Protein AF-A0A835D2U9-F1 (afdb_monomer)

pLDDT: mean 79.23, std 24.64, range [23.45, 98.81]

Nearest PDB structures (foldseek):
  5znq-assembly1_B  TM=9.709E-01  e=3.951E-23  Yersinia pseudotuberculosis IP 32953
  8izj-assembly1_B  TM=8.841E-01  e=4.475E-23  Escherichia coli
  5vjn-assembly1_A  TM=9.098E-01  e=1.780E-20  Saccharomyces cerevisiae
  4lza-assembly1_B  TM=9.325E-01  e=1.578E-19  Thermoanaerobacter pseudethanolicus ATCC 33223
  4m0k-assembly2_D  TM=8.992E-01  e=1.788E-19  Rhodothermus marinus DSM 4252

Radius of gyration: 16.84 Å; Cα contacts (8 Å, |Δi|>4): 360; chains: 1; bounding box: 48×40×45 Å

Secondary structure (DSSP, 8-state):
--------HHHHHHHTTSEEEET-SSTT-EEEETHHHHTSHHHHHHHHHHHHHHHTTS---EEEEETTTHHHHHHHHHHHHTPEEEEEBSTTSS-S-EEEEEEEETTEEEEEEEETTSS-TT-EEEEEEEEESSSHHHHHHHHHHHTTT-EEEEEEEEEE-TTS-----S------EEETTTTT-SSS-----------

Sequence (199 aa):
MSVCKVVDPRINGIKTRIRVVPNFPQPGIMFQDITTLLLDPKAFKNTVDLFVERYKGKNISVVAGIEARGFIFGPPIALAIGAKFVPLRKPRKLPGEVISEEYILEYGRDCLEMHIGAVESGERALVIDDLIATGGTLCAAIKLLERVGAEVVECACVIELPDLKLYSGESASQTHLHALHSLQSKGAAVNVFCNATSE

Foldseek 3Di:
DDDPQDDDPLLVVLVVQFDFDAQPPHHPDGDTHCVSLVVPVVNLVSLLVVLLVVCAPVQAQEEEAEPDQSVSRRVSSCVSNVHDYWYKYWPPPDPDDWDKFWFDDPPGITMIITHPPPAAAAHEYEYGDAEDAQCRSVVRVVVRQVVRRYHDAEYEYQYYDPPHHHDPDDDDDFHHYDYPVRVSDPDDDDDDDPDDDDD

Organism: Tetracentron sinense (NCBI:txid13715)

Structure (mmCIF, N/CA/C/O backbone):
data_AF-A0A835D2U9-F1
#
_entry.id   AF-A0A835D2U9-F1
#
loop_
_atom_site.group_PDB
_atom_site.id
_atom_site.type_symbol
_atom_site.label_atom_id
_atom_site.label_alt_id
_atom_site.label_comp_id
_atom_site.label_asym_id
_atom_site.label_entity_id
_atom_site.label_seq_id
_atom_site.pdbx_PDB_ins_code
_atom_site.Cartn_x
_atom_site.Cartn_y
_atom_site.Cartn_z
_atom_site.occupancy
_atom_site.B_iso_or_equiv
_atom_site.auth_seq_id
_atom_site.auth_comp_id
_atom_site.auth_asym_id
_atom_site.auth_atom_id
_atom_site.pdbx_PDB_model_num
ATOM 1 N N . MET A 1 1 ? 30.499 -11.762 16.665 1.00 31.31 1 MET A N 1
ATOM 2 C CA . MET A 1 1 ? 30.119 -12.907 15.809 1.00 31.31 1 MET A CA 1
ATOM 3 C C . MET A 1 1 ? 28.948 -12.462 14.953 1.00 31.31 1 MET A C 1
ATOM 5 O O . MET A 1 1 ? 27.903 -12.141 15.500 1.00 31.31 1 MET A O 1
ATOM 9 N N . SER A 1 2 ? 29.172 -12.302 13.648 1.00 33.12 2 SER A N 1
ATOM 10 C CA . SER A 1 2 ? 28.160 -11.807 12.710 1.00 33.12 2 SER A CA 1
ATOM 11 C C . SER A 1 2 ? 27.075 -12.868 12.543 1.00 33.12 2 SER A C 1
ATOM 13 O O . SER A 1 2 ? 27.372 -13.984 12.117 1.00 33.12 2 SER A O 1
ATOM 15 N N . VAL A 1 3 ? 25.839 -12.554 12.932 1.00 35.56 3 VAL A N 1
ATOM 16 C CA . VAL A 1 3 ? 24.684 -13.417 12.666 1.00 35.56 3 VAL A CA 1
ATOM 17 C C . VAL A 1 3 ? 24.526 -13.472 11.150 1.00 35.56 3 VAL A C 1
ATOM 19 O O . VAL A 1 3 ? 24.160 -12.478 10.526 1.00 35.56 3 VAL A O 1
ATOM 22 N N . CYS A 1 4 ? 24.852 -14.615 10.548 1.00 33.56 4 CYS A N 1
ATOM 23 C CA . CYS A 1 4 ? 24.618 -14.856 9.131 1.00 33.56 4 CYS A CA 1
ATOM 24 C C . CYS A 1 4 ? 23.099 -14.795 8.902 1.00 33.56 4 CYS A C 1
ATOM 26 O O . CYS A 1 4 ? 22.361 -15.688 9.321 1.00 33.56 4 CYS A O 1
ATOM 28 N N . LYS A 1 5 ? 22.618 -13.680 8.343 1.00 48.16 5 LYS A N 1
ATOM 29 C CA . LYS A 1 5 ? 21.194 -13.418 8.120 1.00 48.16 5 LYS A CA 1
ATOM 30 C C . LYS A 1 5 ? 20.666 -14.422 7.095 1.00 48.16 5 LYS A C 1
ATOM 32 O O . LYS A 1 5 ? 21.062 -14.381 5.934 1.00 48.16 5 LYS A O 1
ATOM 37 N N . VAL A 1 6 ? 19.776 -15.319 7.516 1.00 47.94 6 VAL A N 1
ATOM 38 C CA . VAL A 1 6 ? 19.068 -16.218 6.596 1.00 47.94 6 VAL A CA 1
ATOM 39 C C . VAL A 1 6 ? 18.102 -15.365 5.775 1.00 47.94 6 VAL A C 1
ATOM 41 O O . VAL A 1 6 ? 17.094 -14.885 6.290 1.00 47.94 6 VAL A O 1
ATOM 44 N N . VAL A 1 7 ? 18.448 -15.116 4.513 1.00 64.88 7 VAL A N 1
ATOM 45 C CA . VAL A 1 7 ? 17.577 -14.415 3.564 1.00 64.88 7 VAL A CA 1
ATOM 46 C C . VAL A 1 7 ? 16.451 -15.368 3.176 1.00 64.88 7 VAL A C 1
ATOM 48 O O . VAL A 1 7 ? 16.724 -16.489 2.746 1.00 64.88 7 VAL A O 1
ATOM 51 N N . ASP A 1 8 ? 15.195 -14.938 3.324 1.00 74.81 8 ASP A N 1
ATOM 52 C CA . ASP A 1 8 ? 14.052 -15.734 2.874 1.00 74.81 8 ASP A CA 1
ATOM 53 C C . ASP A 1 8 ? 14.212 -16.052 1.372 1.00 74.81 8 ASP A C 1
ATOM 55 O O . ASP A 1 8 ? 14.374 -15.131 0.559 1.00 74.81 8 ASP A O 1
ATOM 59 N N . PRO A 1 9 ? 14.189 -17.336 0.973 1.00 78.00 9 PRO A N 1
ATOM 60 C CA . PRO A 1 9 ? 14.491 -17.742 -0.397 1.00 78.00 9 PRO A CA 1
ATOM 61 C C . PRO A 1 9 ? 13.500 -17.173 -1.426 1.00 78.00 9 PRO A C 1
ATOM 63 O O . PRO A 1 9 ? 13.836 -17.067 -2.609 1.00 78.00 9 PRO A O 1
ATOM 66 N N . ARG A 1 10 ? 12.296 -16.759 -1.002 1.00 82.25 10 ARG A N 1
ATOM 67 C CA . ARG A 1 10 ? 11.293 -16.125 -1.871 1.00 82.25 10 ARG A CA 1
ATOM 68 C C . ARG A 1 10 ? 11.733 -14.747 -2.353 1.00 82.25 10 ARG A C 1
ATOM 70 O O . ARG A 1 10 ? 11.359 -14.362 -3.458 1.00 82.25 10 ARG A O 1
ATOM 77 N N . ILE A 1 11 ? 12.556 -14.029 -1.585 1.00 79.06 11 ILE A N 1
ATOM 78 C CA . ILE A 1 11 ? 12.973 -12.650 -1.895 1.00 79.06 11 ILE A CA 1
ATOM 79 C C . ILE A 1 11 ? 13.711 -12.578 -3.229 1.00 79.06 11 ILE A C 1
ATOM 81 O O . ILE A 1 11 ? 13.422 -11.709 -4.048 1.00 79.06 11 ILE A O 1
ATOM 85 N N . ASN A 1 12 ? 14.617 -13.521 -3.496 1.00 78.00 12 ASN A N 1
ATOM 86 C CA . ASN A 1 12 ? 15.306 -13.573 -4.785 1.00 78.00 12 ASN A CA 1
ATOM 87 C C . ASN A 1 12 ? 14.329 -13.873 -5.939 1.00 78.00 12 ASN A C 1
ATOM 89 O O . ASN A 1 12 ? 14.424 -13.289 -7.021 1.00 78.00 12 ASN A O 1
ATOM 93 N N . GLY A 1 13 ? 13.349 -14.746 -5.691 1.00 77.88 13 GLY A N 1
ATOM 94 C CA . GLY A 1 13 ? 12.271 -15.038 -6.635 1.00 77.88 13 GLY A CA 1
ATOM 95 C C . GLY A 1 13 ? 11.410 -13.816 -6.961 1.00 77.88 13 GLY A C 1
ATOM 96 O O . GLY A 1 13 ? 11.043 -13.635 -8.110 1.00 77.88 13 GLY A O 1
ATOM 97 N N . ILE A 1 14 ? 11.143 -12.943 -5.991 1.00 85.12 14 ILE A N 1
ATOM 98 C CA . ILE A 1 14 ? 10.403 -11.690 -6.206 1.00 85.12 14 ILE A CA 1
ATOM 99 C C . ILE A 1 14 ? 11.277 -10.676 -6.953 1.00 85.12 14 ILE A C 1
ATOM 101 O O . ILE A 1 14 ? 10.868 -10.133 -7.976 1.00 85.12 14 ILE A O 1
ATOM 105 N N . LYS A 1 15 ? 12.513 -10.462 -6.485 1.00 82.81 15 LYS A N 1
ATOM 106 C CA . LYS A 1 15 ? 13.438 -9.461 -7.039 1.00 82.81 15 LYS A CA 1
ATOM 107 C C . LYS A 1 15 ? 13.714 -9.684 -8.523 1.00 82.81 15 LYS A C 1
ATOM 109 O O . LYS A 1 15 ? 13.671 -8.746 -9.306 1.00 82.81 15 LYS A O 1
ATOM 114 N N . THR A 1 16 ? 13.951 -10.932 -8.923 1.00 86.06 16 THR A N 1
ATOM 115 C CA . THR A 1 16 ? 14.242 -11.287 -10.324 1.00 86.06 16 THR A CA 1
ATOM 116 C C . THR A 1 16 ? 13.038 -11.170 -11.263 1.00 86.06 16 THR A C 1
ATOM 118 O O . THR A 1 16 ? 13.203 -11.304 -12.472 1.00 86.06 16 THR A O 1
ATOM 121 N N . ARG A 1 17 ? 11.831 -10.954 -10.727 1.00 90.56 17 ARG A N 1
ATOM 122 C CA . ARG A 1 17 ? 10.586 -10.792 -11.493 1.00 90.56 17 ARG A CA 1
ATOM 123 C C . ARG A 1 17 ? 10.187 -9.333 -11.662 1.00 90.56 17 ARG A C 1
ATOM 125 O O . ARG A 1 17 ? 9.248 -9.061 -12.398 1.00 90.56 17 ARG A O 1
ATOM 132 N N . ILE A 1 18 ? 10.891 -8.400 -11.029 1.00 87.56 18 ILE A N 1
ATOM 133 C CA . ILE A 1 18 ? 10.715 -6.968 -11.266 1.00 87.56 18 ILE A CA 1
ATOM 134 C C . ILE A 1 18 ? 11.609 -6.581 -12.442 1.00 87.56 18 ILE A C 1
ATOM 136 O O . ILE A 1 18 ? 12.826 -6.773 -12.405 1.00 87.56 18 ILE A O 1
ATOM 140 N N . ARG A 1 19 ? 11.002 -6.053 -13.504 1.00 91.38 19 ARG A N 1
ATOM 141 C CA . ARG A 1 19 ? 11.735 -5.579 -14.676 1.00 91.38 19 ARG A CA 1
ATOM 142 C C . ARG A 1 19 ? 12.258 -4.174 -14.412 1.00 91.38 19 ARG A C 1
ATOM 144 O O . ARG A 1 19 ? 11.531 -3.320 -13.921 1.00 91.38 19 ARG A O 1
ATOM 151 N N . VAL A 1 20 ? 13.496 -3.912 -14.814 1.00 92.25 20 VAL A N 1
ATOM 152 C CA . VAL A 1 20 ? 14.043 -2.553 -14.822 1.00 92.25 20 VAL A CA 1
ATOM 153 C C . VAL A 1 20 ? 13.933 -1.983 -16.231 1.00 92.25 20 VAL A C 1
ATOM 155 O O . VAL A 1 20 ? 14.450 -2.575 -17.178 1.00 92.25 20 VAL A O 1
ATOM 158 N N . VAL A 1 21 ? 13.245 -0.851 -16.375 1.00 92.50 21 VAL A N 1
ATOM 159 C CA . VAL A 1 21 ? 13.077 -0.137 -17.646 1.00 92.50 21 VAL A CA 1
ATOM 160 C C . VAL A 1 21 ? 13.917 1.146 -17.598 1.00 92.50 21 VAL A C 1
ATOM 162 O O . VAL A 1 21 ? 13.593 2.051 -16.826 1.00 92.50 21 VAL A O 1
ATOM 165 N N . PRO A 1 22 ? 15.012 1.242 -18.373 1.00 93.31 22 PRO A N 1
ATOM 166 C CA . PRO A 1 22 ? 15.858 2.429 -18.371 1.00 93.31 22 PRO A CA 1
ATOM 167 C C . PRO A 1 22 ? 15.180 3.604 -19.085 1.00 93.31 22 PRO A C 1
ATOM 169 O O . PRO A 1 22 ? 14.455 3.413 -20.061 1.00 93.31 22 PRO A O 1
ATOM 172 N N . ASN A 1 23 ? 15.494 4.823 -18.646 1.00 90.25 23 ASN A N 1
ATOM 173 C CA . ASN A 1 23 ? 15.067 6.090 -19.249 1.00 90.25 23 ASN A CA 1
ATOM 174 C C . ASN A 1 23 ? 13.543 6.293 -19.295 1.00 90.25 23 ASN A C 1
ATOM 176 O O . ASN A 1 23 ? 13.023 6.905 -20.228 1.00 90.25 23 ASN A O 1
ATOM 180 N N . PHE A 1 24 ? 12.830 5.797 -18.281 1.00 88.19 24 PHE A N 1
ATOM 181 C CA . PHE A 1 24 ? 11.389 5.991 -18.129 1.00 88.19 24 PHE A CA 1
ATOM 182 C C . PHE A 1 24 ? 11.057 6.552 -16.733 1.00 88.19 24 PHE A C 1
ATOM 184 O O . PHE A 1 24 ? 11.639 6.096 -15.753 1.00 88.19 24 PHE A O 1
ATOM 191 N N . PRO A 1 25 ? 10.123 7.513 -16.597 1.00 86.44 25 PRO A N 1
ATOM 192 C CA . PRO A 1 25 ? 9.403 8.213 -17.669 1.00 86.44 25 PRO A CA 1
ATOM 193 C C . PRO A 1 25 ? 10.264 9.238 -18.426 1.00 86.44 25 PRO A C 1
ATOM 195 O O . PRO A 1 25 ? 9.816 9.782 -19.430 1.00 86.44 25 PRO A O 1
ATOM 198 N N . GLN A 1 26 ? 11.488 9.494 -17.960 1.00 86.31 26 GLN A N 1
ATOM 199 C CA . GLN A 1 26 ? 12.431 10.435 -18.561 1.00 86.31 26 GLN A CA 1
ATOM 200 C C . GLN A 1 26 ? 13.868 9.883 -18.522 1.00 86.31 26 GLN A C 1
ATOM 202 O O . GLN A 1 26 ? 14.148 8.967 -17.737 1.00 86.31 26 GLN A O 1
ATOM 207 N N . PRO A 1 27 ? 14.789 10.417 -19.349 1.00 91.75 27 PRO A N 1
ATOM 208 C CA . PRO A 1 27 ? 16.187 9.994 -19.366 1.00 91.75 27 PRO A CA 1
ATOM 209 C C . PRO A 1 27 ? 16.846 10.037 -17.982 1.00 91.75 27 PRO A C 1
ATOM 211 O O . PRO A 1 27 ? 16.617 10.962 -17.207 1.00 91.75 27 PRO A O 1
ATOM 214 N N . GLY A 1 28 ? 17.672 9.033 -17.679 1.00 87.19 28 GLY A N 1
ATOM 215 C CA . GLY A 1 28 ? 18.401 8.922 -16.409 1.00 87.19 28 GLY A CA 1
ATOM 216 C C . GLY A 1 28 ? 17.667 8.182 -15.284 1.00 87.19 28 GLY A C 1
ATOM 217 O O . GLY A 1 28 ? 18.287 7.886 -14.267 1.00 87.19 28 GLY A O 1
ATOM 218 N N . ILE A 1 29 ? 16.387 7.827 -15.453 1.00 83.12 29 ILE A N 1
ATOM 219 C CA . ILE A 1 29 ? 15.622 7.072 -14.445 1.00 83.12 29 ILE A CA 1
ATOM 220 C C . ILE A 1 29 ? 15.616 5.570 -14.759 1.00 83.12 29 ILE A C 1
ATOM 222 O O . ILE A 1 29 ? 15.331 5.158 -15.884 1.00 83.12 29 ILE A O 1
ATOM 226 N N . MET A 1 30 ? 15.882 4.745 -13.740 1.00 85.56 30 MET A N 1
ATOM 227 C CA . MET A 1 30 ? 15.768 3.281 -13.794 1.00 85.56 30 MET A CA 1
ATOM 228 C C . MET A 1 30 ? 14.432 2.835 -13.198 1.00 85.56 30 MET A C 1
ATOM 230 O O . MET A 1 30 ? 14.327 2.553 -12.001 1.00 85.56 30 MET A O 1
ATOM 234 N N . PHE A 1 31 ? 13.395 2.792 -14.031 1.00 88.88 31 PHE A N 1
ATOM 235 C CA . PHE A 1 31 ? 12.040 2.506 -13.579 1.00 88.88 31 PHE A CA 1
ATOM 236 C C . PHE A 1 31 ? 11.880 1.046 -13.154 1.00 88.88 31 PHE A C 1
ATOM 238 O O . PHE A 1 31 ? 12.206 0.130 -13.909 1.00 88.88 31 PHE A O 1
ATOM 245 N N . GLN A 1 32 ? 11.337 0.837 -11.956 1.00 88.25 32 GLN A N 1
ATOM 246 C CA . GLN A 1 32 ? 11.046 -0.487 -11.419 1.00 88.25 32 GLN A CA 1
ATOM 247 C C . GLN A 1 32 ? 9.623 -0.887 -11.803 1.00 88.25 32 GLN A C 1
ATOM 249 O O . GLN A 1 32 ? 8.638 -0.450 -11.205 1.00 88.25 32 GLN A O 1
ATOM 254 N N . ASP A 1 33 ? 9.516 -1.698 -12.845 1.00 92.25 33 ASP A N 1
ATOM 255 C CA . ASP A 1 33 ? 8.251 -2.170 -13.372 1.00 92.25 33 ASP A CA 1
ATOM 256 C C . ASP A 1 33 ? 7.819 -3.461 -12.666 1.00 92.25 33 ASP A C 1
ATOM 258 O O . ASP A 1 33 ? 8.294 -4.562 -12.961 1.00 92.25 33 ASP A O 1
ATOM 262 N N . ILE A 1 34 ? 6.884 -3.312 -11.724 1.00 91.69 34 ILE A N 1
ATOM 263 C CA . ILE A 1 34 ? 6.285 -4.428 -10.989 1.00 91.69 34 ILE A CA 1
ATOM 264 C C . ILE A 1 34 ? 5.338 -5.276 -11.845 1.00 91.69 34 ILE A C 1
ATOM 266 O O . ILE A 1 34 ? 4.948 -6.349 -11.405 1.00 91.69 34 ILE A O 1
ATOM 270 N N . THR A 1 35 ? 4.927 -4.848 -13.043 1.00 95.25 35 THR A N 1
ATOM 271 C CA . THR A 1 35 ? 3.888 -5.581 -13.792 1.00 95.25 35 THR A CA 1
ATOM 272 C C . THR A 1 35 ? 4.329 -6.997 -14.159 1.00 95.25 35 THR A C 1
ATOM 274 O O . THR A 1 35 ? 3.522 -7.921 -14.111 1.00 95.25 35 THR A O 1
ATOM 277 N N . THR A 1 36 ? 5.622 -7.215 -14.407 1.00 93.81 36 THR A N 1
ATOM 278 C CA . THR A 1 36 ? 6.186 -8.553 -14.635 1.00 93.81 36 THR A CA 1
ATOM 279 C C . THR A 1 36 ? 6.154 -9.438 -13.385 1.00 93.81 36 THR A C 1
ATOM 281 O O . THR A 1 36 ? 5.996 -10.649 -13.515 1.00 93.81 36 THR A O 1
ATOM 284 N N . LEU A 1 37 ? 6.222 -8.851 -12.182 1.00 92.88 37 LEU A N 1
ATOM 285 C CA . LEU A 1 37 ? 6.009 -9.561 -10.916 1.00 92.88 37 LEU A CA 1
ATOM 286 C C . LEU A 1 37 ? 4.554 -10.014 -10.779 1.00 92.88 37 LEU A C 1
ATOM 288 O O . LEU A 1 37 ? 4.305 -11.132 -10.341 1.00 92.88 37 LEU A O 1
ATOM 292 N N . LEU A 1 38 ? 3.605 -9.170 -11.186 1.00 95.88 38 LEU A N 1
ATOM 293 C CA . LEU A 1 38 ? 2.173 -9.473 -11.115 1.00 95.88 38 LEU A CA 1
ATOM 294 C C . LEU A 1 38 ? 1.750 -10.571 -12.101 1.00 95.88 38 LEU A C 1
ATOM 296 O O . LEU A 1 38 ? 0.815 -11.318 -11.823 1.00 95.88 38 LEU A O 1
ATOM 300 N N . LEU A 1 39 ? 2.444 -10.683 -13.237 1.00 97.88 39 LEU A N 1
ATOM 301 C CA . LEU A 1 39 ? 2.211 -11.725 -14.242 1.00 97.88 39 LEU A CA 1
ATOM 302 C C . LEU A 1 39 ? 2.752 -13.107 -13.837 1.00 97.88 39 LEU A C 1
ATOM 304 O O . LEU A 1 39 ? 2.411 -14.091 -14.489 1.00 97.88 39 LEU A O 1
ATOM 308 N N . ASP A 1 40 ? 3.569 -13.202 -12.782 1.00 97.06 40 ASP A N 1
ATOM 309 C CA . ASP A 1 40 ? 4.010 -14.464 -12.179 1.00 97.06 40 ASP A CA 1
ATOM 310 C C . ASP A 1 40 ? 3.166 -14.731 -10.914 1.00 97.06 40 ASP A C 1
ATOM 312 O O . ASP A 1 40 ? 3.444 -14.161 -9.853 1.00 97.06 40 ASP A O 1
ATOM 316 N N . PRO A 1 41 ? 2.141 -15.611 -10.970 1.00 97.44 41 PRO A N 1
ATOM 317 C CA . PRO A 1 41 ? 1.230 -15.824 -9.845 1.00 97.44 41 PRO A CA 1
ATOM 318 C C . PRO A 1 41 ? 1.938 -16.302 -8.575 1.00 97.44 41 PRO A C 1
ATOM 320 O O . PRO A 1 41 ? 1.503 -15.993 -7.466 1.00 97.44 41 PRO A O 1
ATOM 323 N N . LYS A 1 42 ? 3.040 -17.051 -8.720 1.00 96.31 42 LYS A N 1
ATOM 324 C CA . LYS A 1 42 ? 3.816 -17.547 -7.582 1.00 96.31 42 LYS A CA 1
ATOM 325 C C . LYS A 1 42 ? 4.587 -16.407 -6.932 1.00 96.31 42 LYS A C 1
ATOM 327 O O . LYS A 1 42 ? 4.609 -16.315 -5.706 1.00 96.31 42 LYS A O 1
ATOM 332 N N . ALA A 1 43 ? 5.219 -15.552 -7.730 1.00 90.81 43 ALA A N 1
ATOM 333 C CA . ALA A 1 43 ? 5.959 -14.412 -7.212 1.00 90.81 43 ALA A CA 1
ATOM 334 C C . ALA A 1 43 ? 5.018 -13.379 -6.572 1.00 90.81 43 ALA A C 1
ATOM 336 O O . ALA A 1 43 ? 5.275 -12.965 -5.444 1.00 90.81 43 ALA A O 1
ATOM 337 N N . PHE A 1 44 ? 3.885 -13.063 -7.210 1.00 95.88 44 PHE A N 1
ATOM 338 C CA . PHE A 1 44 ? 2.872 -12.180 -6.630 1.00 95.88 44 PHE A CA 1
ATOM 339 C C . PHE A 1 44 ? 2.316 -12.722 -5.306 1.00 95.88 44 PHE A C 1
ATOM 341 O O . PHE A 1 44 ? 2.295 -12.001 -4.305 1.00 95.88 44 PHE A O 1
ATOM 348 N N . LYS A 1 45 ? 1.948 -14.012 -5.259 1.00 96.62 45 LYS A N 1
ATOM 349 C CA . LYS A 1 45 ? 1.506 -14.658 -4.017 1.00 96.62 45 LYS A CA 1
ATOM 350 C C . LYS A 1 45 ? 2.579 -14.573 -2.932 1.00 96.62 45 LYS A C 1
ATOM 352 O O . LYS A 1 45 ? 2.270 -14.176 -1.816 1.00 96.62 45 LYS A O 1
ATOM 357 N N . ASN A 1 46 ? 3.834 -14.891 -3.256 1.00 91.94 46 ASN A N 1
ATOM 358 C CA . ASN A 1 46 ? 4.937 -14.813 -2.297 1.00 91.94 46 ASN A CA 1
ATOM 359 C C . ASN A 1 46 ? 5.125 -13.396 -1.736 1.00 91.94 46 ASN A C 1
ATOM 361 O O . ASN A 1 46 ? 5.409 -13.252 -0.550 1.00 91.94 46 ASN A O 1
ATOM 365 N N . THR A 1 47 ? 4.971 -12.357 -2.564 1.00 90.94 47 THR A N 1
ATOM 366 C CA . THR A 1 47 ? 5.039 -10.958 -2.120 1.00 90.94 47 THR A CA 1
ATOM 367 C C . THR A 1 47 ? 3.959 -10.651 -1.087 1.00 90.94 47 THR A C 1
ATOM 369 O O . THR A 1 47 ? 4.267 -10.103 -0.030 1.00 90.94 47 THR A O 1
ATOM 372 N N . VAL A 1 48 ? 2.709 -11.033 -1.361 1.00 95.44 48 VAL A N 1
ATOM 373 C CA . VAL A 1 48 ? 1.595 -10.834 -0.422 1.00 95.44 48 VAL A CA 1
ATOM 374 C C . VAL A 1 48 ? 1.798 -11.662 0.848 1.00 95.44 48 VAL A C 1
ATOM 376 O O . VAL A 1 48 ? 1.685 -11.119 1.944 1.00 95.44 48 VAL A O 1
ATOM 379 N N . ASP A 1 49 ? 2.154 -12.944 0.719 1.00 93.88 49 ASP A N 1
ATOM 380 C CA . ASP A 1 49 ? 2.376 -13.850 1.852 1.00 93.88 49 ASP A CA 1
ATOM 381 C C . ASP A 1 49 ? 3.423 -13.290 2.826 1.00 93.88 49 ASP A C 1
ATOM 383 O O . ASP A 1 49 ? 3.202 -13.315 4.032 1.00 93.88 49 ASP A O 1
ATOM 387 N N . LEU A 1 50 ? 4.528 -12.724 2.325 1.00 90.00 50 LEU A N 1
ATOM 388 C CA . LEU A 1 50 ? 5.570 -12.128 3.169 1.00 90.00 50 LEU A CA 1
ATOM 389 C C . LEU A 1 50 ? 5.053 -10.957 4.016 1.00 90.00 50 LEU A C 1
ATOM 391 O O . LEU A 1 50 ? 5.417 -10.829 5.187 1.00 90.00 50 LEU A O 1
ATOM 395 N N . PHE A 1 51 ? 4.189 -10.109 3.454 1.00 92.06 51 PHE A N 1
ATOM 396 C CA . PHE A 1 51 ? 3.545 -9.047 4.227 1.00 92.06 51 PHE A CA 1
ATOM 397 C C . PHE A 1 51 ? 2.544 -9.608 5.233 1.00 92.06 51 PHE A C 1
ATOM 399 O O . PHE A 1 51 ? 2.544 -9.205 6.396 1.00 92.06 51 PHE A O 1
ATOM 406 N N . VAL A 1 52 ? 1.718 -10.567 4.818 1.00 94.44 52 VAL A N 1
ATOM 407 C CA . VAL A 1 52 ? 0.736 -11.202 5.703 1.00 94.44 52 VAL A CA 1
ATOM 408 C C . VAL A 1 52 ? 1.436 -11.867 6.884 1.00 94.44 52 VAL A C 1
ATOM 410 O O . VAL A 1 52 ? 1.068 -11.612 8.024 1.00 94.44 52 VAL A O 1
ATOM 413 N N . GLU A 1 53 ? 2.486 -12.651 6.651 1.00 90.81 53 GLU A N 1
ATOM 414 C CA . GLU A 1 53 ? 3.294 -13.282 7.700 1.00 90.81 53 GLU A CA 1
ATOM 415 C C . GLU A 1 53 ? 3.906 -12.256 8.661 1.00 90.81 53 GLU A C 1
ATOM 417 O O . GLU A 1 53 ? 3.976 -12.497 9.866 1.00 90.81 53 GLU A O 1
ATOM 422 N N . ARG A 1 54 ? 4.312 -11.087 8.152 1.00 89.50 54 ARG A N 1
ATOM 423 C CA . ARG A 1 54 ? 4.861 -10.006 8.976 1.00 89.50 54 ARG A CA 1
ATOM 424 C C . ARG A 1 54 ? 3.814 -9.346 9.870 1.00 89.50 54 ARG A C 1
ATOM 426 O O . ARG A 1 54 ? 4.178 -8.911 10.966 1.00 89.50 54 ARG A O 1
ATOM 433 N N . TYR A 1 55 ? 2.578 -9.189 9.402 1.00 91.81 55 TYR A N 1
ATOM 434 C CA . TYR A 1 55 ? 1.566 -8.358 10.070 1.00 91.81 55 TYR A 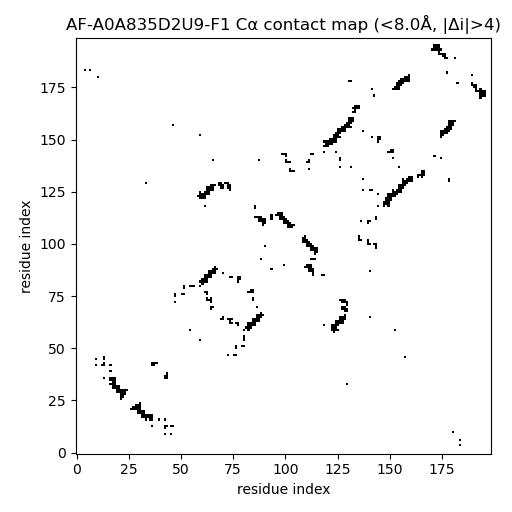CA 1
ATOM 435 C C . TYR A 1 55 ? 0.435 -9.142 10.732 1.00 91.81 55 TYR A C 1
ATOM 437 O O . TYR A 1 55 ? -0.285 -8.596 11.570 1.00 91.81 55 TYR A O 1
ATOM 445 N N . LYS A 1 56 ? 0.289 -10.431 10.427 1.00 91.69 56 LYS A N 1
ATOM 446 C CA . LYS A 1 56 ? -0.708 -11.287 11.063 1.00 91.69 56 LYS A CA 1
ATOM 447 C C . LYS A 1 56 ? -0.490 -11.330 12.576 1.00 91.69 56 LYS A C 1
ATOM 449 O O . LYS A 1 56 ? 0.624 -11.520 13.055 1.00 91.69 56 LYS A O 1
ATOM 454 N N . GLY A 1 57 ? -1.572 -11.136 13.330 1.00 93.38 57 GLY A N 1
ATOM 455 C CA . GLY A 1 57 ? -1.532 -11.106 14.795 1.00 93.38 57 GLY A CA 1
ATOM 456 C C . GLY A 1 57 ? -0.918 -9.837 15.396 1.00 93.38 57 GLY A C 1
ATOM 457 O O . GLY A 1 57 ? -0.782 -9.761 16.611 1.00 93.38 57 GLY A O 1
ATOM 458 N N . LYS A 1 58 ? -0.575 -8.823 14.588 1.00 91.81 58 LYS A N 1
ATOM 459 C CA . LYS A 1 58 ? -0.090 -7.529 15.088 1.00 91.81 58 LYS A CA 1
ATOM 460 C C . LYS A 1 58 ? -1.205 -6.532 15.391 1.00 91.81 58 LYS A C 1
ATOM 462 O O . LYS A 1 58 ? -0.895 -5.358 15.496 1.00 91.81 58 LYS A O 1
ATOM 467 N N . ASN A 1 59 ? -2.466 -6.950 15.524 1.00 95.81 59 ASN A N 1
ATOM 468 C CA . ASN A 1 59 ? -3.601 -6.068 15.842 1.00 95.81 59 ASN A CA 1
ATOM 469 C C . ASN A 1 59 ? -3.677 -4.813 14.948 1.00 95.81 59 ASN A C 1
ATOM 471 O O . ASN A 1 59 ? -3.900 -3.717 15.450 1.00 95.81 59 ASN A O 1
ATOM 475 N N . ILE A 1 60 ? -3.417 -4.966 13.646 1.00 97.06 60 ILE A N 1
ATOM 476 C CA . ILE A 1 60 ? -3.640 -3.922 12.638 1.00 97.06 60 ILE A CA 1
ATOM 477 C C . ILE A 1 60 ? -5.094 -4.052 12.190 1.00 97.06 60 ILE A C 1
ATOM 479 O O . ILE A 1 60 ? -5.485 -5.119 11.720 1.00 97.06 60 ILE A O 1
ATOM 483 N N . SER A 1 61 ? -5.885 -2.993 12.355 1.00 98.38 61 SER A N 1
ATOM 484 C CA . SER A 1 61 ? -7.299 -2.960 11.957 1.00 98.38 61 SER A CA 1
ATOM 485 C C . SER A 1 61 ? -7.522 -2.229 10.633 1.00 98.38 61 SER A C 1
ATOM 487 O O . SER A 1 61 ? -8.556 -2.432 9.999 1.00 98.38 61 SER A O 1
ATOM 489 N N . VAL A 1 62 ? -6.540 -1.441 10.178 1.00 98.75 62 VAL A N 1
ATOM 490 C CA . VAL A 1 62 ? -6.606 -0.648 8.944 1.00 98.75 62 VAL A CA 1
ATOM 491 C C . VAL A 1 62 ? -5.409 -0.938 8.050 1.00 98.75 62 VAL A C 1
ATOM 493 O O . VAL A 1 62 ? -4.264 -0.854 8.484 1.00 98.75 62 VAL A O 1
ATOM 496 N N . VAL A 1 63 ? -5.660 -1.207 6.772 1.00 98.75 63 VAL A N 1
ATOM 497 C CA . VAL A 1 63 ? -4.633 -1.149 5.726 1.00 98.75 63 VAL A CA 1
ATOM 498 C C . VAL A 1 63 ? -4.979 -0.013 4.776 1.00 98.75 63 VAL A C 1
ATOM 500 O O . VAL A 1 63 ? -5.953 -0.092 4.029 1.00 98.75 63 VAL A O 1
ATOM 503 N N . ALA A 1 64 ? -4.178 1.045 4.808 1.00 98.62 64 ALA A N 1
ATOM 504 C CA . ALA A 1 64 ? -4.319 2.197 3.938 1.00 98.62 64 ALA A CA 1
ATOM 505 C C . ALA A 1 64 ? -3.452 2.008 2.686 1.00 98.62 64 ALA A C 1
ATOM 507 O O . ALA A 1 64 ? -2.229 1.966 2.773 1.00 98.62 64 ALA A O 1
ATOM 508 N N . GLY A 1 65 ? -4.065 1.859 1.513 1.00 98.19 65 GLY A N 1
ATOM 509 C CA . GLY A 1 65 ? -3.324 1.774 0.252 1.00 98.19 65 GLY A CA 1
ATOM 510 C C . GLY A 1 65 ? -3.154 3.151 -0.371 1.00 98.19 65 GLY A C 1
ATOM 511 O O . GLY A 1 65 ? -4.094 3.938 -0.335 1.00 98.19 65 GLY A O 1
ATOM 512 N N . ILE A 1 66 ? -2.007 3.430 -0.985 1.00 97.25 66 ILE A N 1
ATOM 513 C CA . ILE A 1 66 ? -1.816 4.633 -1.807 1.00 97.25 66 ILE A CA 1
ATOM 514 C C . ILE A 1 66 ? -2.151 4.309 -3.262 1.00 97.25 66 ILE A C 1
ATOM 516 O O . ILE A 1 66 ? -1.760 3.267 -3.799 1.00 97.25 66 ILE A O 1
ATOM 520 N N . GLU A 1 67 ? -2.916 5.181 -3.916 1.00 95.19 67 GLU A N 1
ATOM 521 C CA . GLU A 1 67 ? -3.275 4.938 -5.303 1.00 95.19 67 GLU A CA 1
ATOM 522 C C . GLU A 1 67 ? -2.082 5.079 -6.271 1.00 95.19 67 GLU A C 1
ATOM 524 O O . GLU 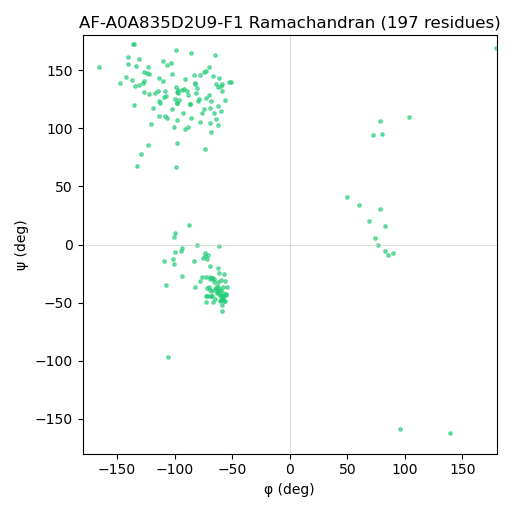A 1 67 ? -1.169 5.871 -6.080 1.00 95.19 67 GLU A O 1
ATOM 529 N N . ALA A 1 68 ? -2.085 4.397 -7.411 1.00 94.75 68 ALA A N 1
ATOM 530 C CA . ALA A 1 68 ? -2.956 3.271 -7.749 1.00 94.75 68 ALA A CA 1
ATOM 531 C C . ALA A 1 68 ? -2.284 1.929 -7.427 1.00 94.75 68 ALA A C 1
ATOM 533 O O . ALA A 1 68 ? -2.967 0.941 -7.179 1.00 94.75 68 ALA A O 1
ATOM 534 N N . ARG A 1 69 ? -0.947 1.877 -7.443 1.00 95.81 69 ARG A N 1
ATOM 535 C CA . ARG A 1 69 ? -0.198 0.616 -7.366 1.00 95.81 69 ARG A CA 1
ATOM 536 C C . ARG A 1 69 ? -0.168 0.030 -5.958 1.00 95.81 69 ARG A C 1
ATOM 538 O O . ARG A 1 69 ? -0.208 -1.193 -5.836 1.00 95.81 69 ARG A O 1
ATOM 545 N N . GLY A 1 70 ? -0.255 0.849 -4.910 1.00 96.06 70 GLY A N 1
ATOM 546 C CA . GLY A 1 70 ? -0.521 0.363 -3.556 1.00 96.06 70 GLY A CA 1
ATOM 547 C C . GLY A 1 70 ? -1.827 -0.434 -3.443 1.00 96.06 70 GLY A C 1
ATOM 548 O O . GLY A 1 70 ? -1.916 -1.345 -2.622 1.00 96.06 70 GLY A O 1
ATOM 549 N N . PHE A 1 71 ? -2.816 -0.207 -4.321 1.00 98.19 71 PHE A N 1
ATOM 550 C CA . PHE A 1 71 ? -4.075 -0.974 -4.333 1.00 98.19 71 PHE A CA 1
ATOM 551 C C . PHE A 1 71 ? -3.918 -2.394 -4.881 1.00 98.19 71 PHE A C 1
ATOM 553 O O . PHE A 1 71 ? -4.836 -3.200 -4.770 1.00 98.19 71 PHE A O 1
ATOM 560 N N . ILE A 1 72 ? -2.771 -2.724 -5.468 1.00 98.06 72 ILE A N 1
ATOM 561 C CA . ILE A 1 72 ? -2.488 -4.078 -5.947 1.00 98.06 72 ILE A CA 1
ATOM 562 C C . ILE A 1 72 ? -2.111 -4.985 -4.766 1.00 98.06 72 ILE A C 1
ATOM 564 O O . ILE A 1 72 ? -2.430 -6.173 -4.770 1.00 98.06 72 ILE A O 1
ATOM 568 N N . PHE A 1 73 ? -1.478 -4.420 -3.731 1.00 97.69 73 PHE A N 1
ATOM 569 C CA . PHE A 1 73 ? -0.980 -5.160 -2.567 1.00 97.69 73 PHE A CA 1
ATOM 570 C C . PHE A 1 73 ? -1.805 -4.912 -1.298 1.00 97.69 73 PHE A C 1
ATOM 572 O O . PHE A 1 73 ? -2.008 -5.834 -0.515 1.00 97.69 73 PHE A O 1
ATOM 579 N N . GLY A 1 74 ? -2.328 -3.700 -1.098 1.00 98.06 74 GLY A N 1
ATOM 580 C CA . GLY A 1 74 ? -3.066 -3.322 0.109 1.00 98.06 74 GLY A CA 1
ATOM 581 C C . GLY A 1 74 ? -4.310 -4.182 0.377 1.00 98.06 74 GLY A C 1
ATOM 582 O O . GLY A 1 74 ? -4.373 -4.816 1.429 1.00 98.06 74 GLY A O 1
ATOM 583 N N . PRO A 1 75 ? -5.280 -4.278 -0.553 1.00 98.69 75 PRO A N 1
ATOM 584 C CA . PRO A 1 75 ? -6.485 -5.085 -0.373 1.00 98.69 75 PRO A CA 1
ATOM 585 C C . PRO A 1 75 ? -6.234 -6.572 -0.065 1.00 98.69 75 PRO A C 1
ATOM 587 O O . PRO A 1 75 ? -6.828 -7.060 0.899 1.00 98.69 75 PRO A O 1
ATOM 590 N N . PRO A 1 76 ? -5.369 -7.316 -0.794 1.00 98.50 76 PRO A N 1
ATOM 591 C CA . PRO A 1 76 ? -5.125 -8.717 -0.456 1.00 98.50 76 PRO A CA 1
ATOM 592 C C . PRO A 1 76 ? -4.443 -8.884 0.910 1.00 98.50 76 PRO A C 1
ATOM 594 O O . PRO A 1 76 ? -4.748 -9.846 1.614 1.00 98.50 76 PRO A O 1
ATOM 597 N N . ILE A 1 77 ? -3.589 -7.941 1.332 1.00 98.31 77 ILE A N 1
ATOM 598 C CA . ILE A 1 77 ? -3.016 -7.939 2.687 1.00 98.31 77 ILE A CA 1
ATOM 599 C C . ILE A 1 77 ? -4.111 -7.696 3.731 1.00 98.31 77 ILE A C 1
ATOM 601 O O . ILE A 1 77 ? -4.210 -8.467 4.684 1.00 98.31 77 ILE A O 1
ATOM 605 N N . ALA A 1 78 ? -4.951 -6.672 3.541 1.00 98.69 78 ALA A N 1
ATOM 606 C CA . ALA A 1 78 ? -6.029 -6.317 4.466 1.00 98.69 78 ALA A CA 1
ATOM 607 C C . ALA A 1 78 ? -6.984 -7.491 4.690 1.00 98.69 78 ALA A C 1
ATOM 609 O O . ALA A 1 78 ? -7.239 -7.883 5.829 1.00 98.69 78 ALA A O 1
ATOM 610 N N . LEU A 1 79 ? -7.421 -8.115 3.591 1.00 98.62 79 LEU A N 1
ATOM 611 C CA . LEU A 1 79 ? -8.288 -9.286 3.618 1.00 98.62 79 LEU A CA 1
ATOM 612 C C . LEU A 1 79 ? -7.656 -10.438 4.410 1.00 98.62 79 LEU A C 1
ATOM 614 O O . LEU A 1 79 ? -8.319 -11.059 5.236 1.00 98.62 79 LEU A O 1
ATOM 618 N N . ALA A 1 80 ? -6.371 -10.716 4.184 1.00 98.25 80 ALA A N 1
ATOM 619 C CA . ALA A 1 80 ? -5.683 -11.843 4.804 1.00 98.25 80 ALA A CA 1
ATOM 620 C C . ALA A 1 80 ? -5.380 -11.648 6.301 1.00 98.25 80 ALA A C 1
ATOM 622 O O . ALA A 1 80 ? -5.294 -12.639 7.034 1.00 98.25 80 ALA A O 1
ATOM 623 N N . ILE A 1 81 ? -5.215 -10.403 6.767 1.00 97.88 81 ILE A N 1
ATOM 624 C CA . ILE A 1 81 ? -4.989 -10.099 8.192 1.00 97.88 81 ILE A CA 1
ATOM 625 C C . ILE A 1 81 ? -6.274 -9.750 8.957 1.00 97.88 81 ILE A C 1
ATOM 627 O O . ILE A 1 81 ? -6.216 -9.618 10.176 1.00 97.88 81 ILE A O 1
ATOM 631 N N . GLY A 1 82 ? -7.419 -9.638 8.273 1.00 98.06 82 GLY A N 1
ATOM 632 C CA . GLY A 1 82 ? -8.706 -9.296 8.888 1.00 98.06 82 GLY A CA 1
ATOM 633 C C . GLY A 1 82 ? -8.880 -7.803 9.186 1.00 98.06 82 GLY A C 1
ATOM 634 O O . GLY A 1 82 ? -9.562 -7.450 10.143 1.00 98.06 82 GLY A O 1
ATOM 635 N N . ALA A 1 83 ? -8.258 -6.937 8.387 1.00 98.56 83 ALA A N 1
ATOM 636 C CA . ALA A 1 83 ? -8.345 -5.482 8.491 1.00 98.56 83 ALA A CA 1
ATOM 637 C C . ALA A 1 83 ? -9.269 -4.898 7.409 1.00 98.56 83 ALA A C 1
ATOM 639 O O . ALA A 1 83 ? -9.429 -5.482 6.333 1.00 98.56 83 ALA A O 1
ATOM 640 N N . LYS A 1 84 ? -9.831 -3.707 7.651 1.00 98.25 84 LYS A N 1
ATOM 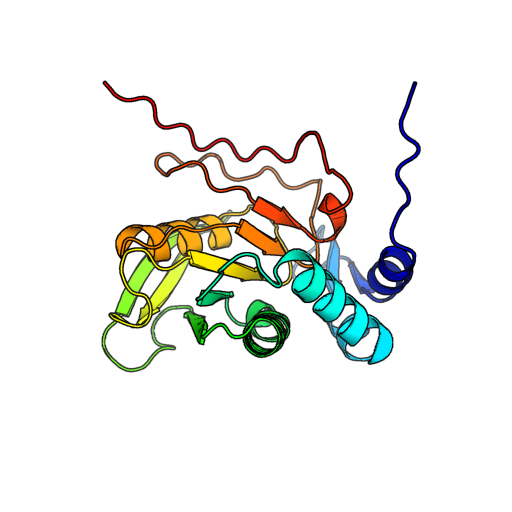641 C CA . LYS A 1 84 ? -10.489 -2.939 6.583 1.00 98.25 84 LYS A CA 1
ATOM 642 C C . LYS A 1 84 ? -9.441 -2.318 5.662 1.00 98.25 84 LYS A C 1
ATOM 644 O O . LYS A 1 84 ? -8.348 -1.954 6.096 1.00 98.25 84 LYS A O 1
ATOM 649 N N . PHE A 1 85 ? -9.788 -2.184 4.387 1.00 98.81 85 PHE A N 1
ATOM 650 C CA . PHE A 1 85 ? -8.962 -1.475 3.418 1.00 98.81 85 PHE A CA 1
ATOM 651 C C . PHE A 1 85 ? -9.460 -0.038 3.244 1.00 98.81 85 PHE A C 1
ATOM 653 O O . PHE A 1 85 ? -10.648 0.174 3.005 1.00 98.81 85 PHE A O 1
ATOM 660 N N . VAL A 1 86 ? -8.550 0.933 3.328 1.00 98.69 86 VAL A N 1
ATOM 661 C CA . VAL A 1 86 ? -8.845 2.360 3.148 1.00 98.69 86 VAL A CA 1
ATOM 662 C C . VAL A 1 86 ? -8.050 2.897 1.953 1.00 98.69 86 VAL A C 1
ATOM 664 O O . VAL A 1 86 ? -6.819 2.874 1.974 1.00 98.69 86 VAL A O 1
ATOM 667 N N . PRO A 1 87 ? -8.713 3.368 0.885 1.00 98.38 87 PRO A N 1
ATOM 668 C CA . PRO A 1 87 ? -8.019 3.952 -0.255 1.00 98.38 87 PRO A CA 1
ATOM 669 C C . PRO A 1 87 ? -7.591 5.395 0.041 1.00 98.38 87 PRO A C 1
ATOM 671 O O . PRO A 1 87 ? -8.432 6.243 0.335 1.00 98.38 87 PRO A O 1
ATOM 674 N N . LEU A 1 88 ? -6.301 5.690 -0.124 1.00 98.38 88 LEU A N 1
ATOM 675 C CA . LEU A 1 88 ? -5.761 7.048 -0.180 1.00 98.38 88 LEU A CA 1
ATOM 676 C C . LEU A 1 88 ? -5.584 7.435 -1.646 1.00 98.38 88 LEU A C 1
ATOM 678 O O . LEU A 1 88 ? -4.907 6.729 -2.402 1.00 98.38 88 LEU A O 1
ATOM 682 N N . ARG A 1 89 ? -6.226 8.521 -2.079 1.00 98.12 89 ARG A N 1
ATOM 683 C CA . ARG A 1 89 ? -6.295 8.883 -3.505 1.00 98.12 89 ARG A CA 1
ATOM 684 C C . ARG A 1 89 ? -5.926 10.329 -3.751 1.00 98.12 89 ARG A C 1
ATOM 686 O O . ARG A 1 89 ? -6.032 11.148 -2.857 1.00 98.12 89 ARG A O 1
ATOM 693 N N . LYS A 1 90 ? -5.547 10.663 -4.977 1.00 95.88 90 LYS A N 1
ATOM 694 C CA . LYS A 1 90 ? -5.407 12.047 -5.418 1.00 95.88 90 LYS A CA 1
ATOM 695 C C . LYS A 1 90 ? -6.759 12.762 -5.427 1.00 95.88 90 LYS A C 1
ATOM 697 O O . LYS A 1 90 ? -7.803 12.098 -5.501 1.00 95.88 90 LYS A O 1
ATOM 702 N N . PRO A 1 91 ? -6.744 14.107 -5.469 1.00 95.88 91 PRO A N 1
ATOM 703 C CA . PRO A 1 91 ? -7.952 14.898 -5.423 1.00 95.88 91 PRO A CA 1
ATOM 704 C C . PRO A 1 91 ? -9.030 14.505 -6.421 1.00 95.88 91 PRO A C 1
ATOM 706 O O . PRO A 1 91 ? -8.750 14.267 -7.604 1.00 95.88 91 PRO A O 1
ATOM 709 N N . ARG A 1 92 ? -10.283 14.538 -5.952 1.00 94.06 92 ARG A N 1
ATOM 710 C CA . ARG A 1 92 ? -11.501 14.320 -6.760 1.00 94.06 92 ARG A CA 1
ATOM 711 C C . ARG A 1 92 ? -11.681 12.883 -7.264 1.00 94.06 92 ARG A C 1
ATOM 713 O O . ARG A 1 92 ? -12.406 12.651 -8.233 1.00 94.06 92 ARG A O 1
ATOM 720 N N . LYS A 1 93 ? -11.015 11.907 -6.641 1.00 97.06 93 LYS A N 1
ATOM 721 C CA . LYS A 1 93 ? -11.187 10.470 -6.937 1.00 97.06 93 LYS A CA 1
ATOM 722 C C . LYS A 1 93 ? -12.063 9.732 -5.927 1.00 97.06 93 LYS A C 1
ATOM 724 O O . LYS A 1 93 ? -12.451 8.591 -6.187 1.00 97.06 93 LYS A O 1
ATOM 729 N N . LEU A 1 94 ? -12.340 10.369 -4.797 1.00 95.94 94 LEU A N 1
ATOM 730 C CA . LEU A 1 94 ? -13.146 9.865 -3.698 1.00 95.94 94 LEU A CA 1
ATOM 731 C C . LEU A 1 94 ? -14.484 10.629 -3.651 1.00 95.94 94 LEU A C 1
ATOM 733 O O . LEU A 1 94 ? -14.467 11.858 -3.707 1.00 95.94 94 LEU A O 1
ATOM 737 N N . PRO A 1 95 ? -15.642 9.942 -3.637 1.00 95.06 95 PRO A N 1
ATOM 738 C CA . PRO A 1 95 ? -16.939 10.600 -3.528 1.00 95.06 95 PRO A CA 1
ATOM 739 C C . PRO A 1 95 ? -17.285 10.943 -2.072 1.00 95.06 95 PRO A C 1
ATOM 741 O O . PRO A 1 95 ? -17.153 10.106 -1.188 1.00 95.06 95 PRO A O 1
ATOM 744 N N . GLY A 1 96 ? -17.850 12.127 -1.836 1.00 95.50 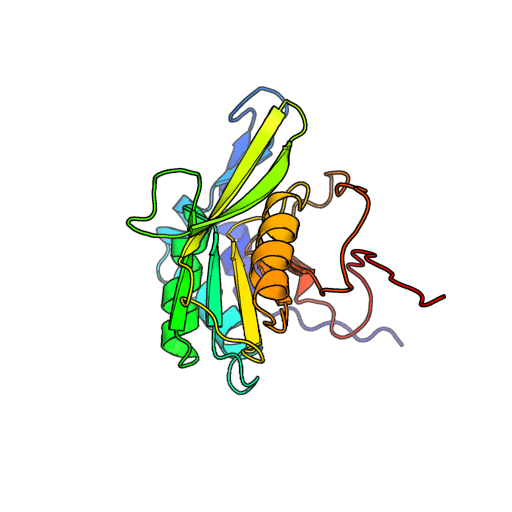96 GLY A N 1
ATOM 745 C CA . GLY A 1 96 ? -18.269 12.562 -0.499 1.00 95.50 96 GLY A CA 1
ATOM 746 C C . GLY A 1 96 ? -17.219 13.422 0.202 1.00 95.50 96 GLY A C 1
ATOM 747 O O . GLY A 1 96 ? -16.389 14.050 -0.454 1.00 95.50 96 GLY A O 1
ATOM 748 N N . GLU A 1 97 ? -17.301 13.500 1.530 1.00 97.62 97 GLU A N 1
ATOM 749 C CA . GLU A 1 97 ? -16.422 14.353 2.333 1.00 97.62 97 GLU A CA 1
ATOM 750 C C . GLU A 1 97 ? -15.058 13.698 2.575 1.00 97.62 97 GLU A C 1
ATOM 752 O O . GLU A 1 97 ? -14.955 12.523 2.940 1.00 97.62 97 GLU A O 1
ATOM 757 N N . VAL A 1 98 ? -14.000 14.486 2.398 1.00 98.38 98 VAL A N 1
ATOM 758 C CA . VAL A 1 98 ? -12.609 14.041 2.501 1.00 98.38 98 VAL A CA 1
ATOM 759 C C . VAL A 1 98 ? -11.782 15.002 3.346 1.00 98.38 98 VAL A C 1
ATOM 761 O O . VAL A 1 98 ? -12.069 16.197 3.410 1.00 98.38 98 VAL A O 1
ATOM 764 N N . ILE A 1 99 ? -10.719 14.481 3.953 1.00 97.50 99 ILE A N 1
ATOM 765 C CA . ILE A 1 99 ? -9.578 15.280 4.405 1.00 97.50 99 ILE A CA 1
ATOM 766 C C . ILE A 1 99 ? -8.426 15.117 3.422 1.00 97.50 99 ILE A C 1
ATOM 768 O O . ILE A 1 99 ? -8.247 14.045 2.846 1.00 97.50 99 ILE A O 1
ATOM 772 N N . SER A 1 100 ? -7.651 16.184 3.250 1.00 97.19 100 SER A N 1
ATOM 773 C CA . SER A 1 100 ? -6.563 16.260 2.282 1.00 97.19 100 SER A CA 1
ATOM 774 C C . SER A 1 100 ? -5.233 16.626 2.937 1.00 97.19 100 SER A C 1
ATOM 776 O O . SER A 1 100 ? -5.210 17.407 3.892 1.00 97.19 100 SER A O 1
ATOM 778 N N . GLU A 1 101 ? -4.137 16.115 2.387 1.00 96.25 101 GLU A N 1
ATOM 779 C CA . GLU A 1 101 ? -2.768 16.434 2.788 1.00 96.25 101 GLU A CA 1
ATOM 780 C C . GLU A 1 101 ? -1.898 16.666 1.550 1.00 96.25 101 GLU A C 1
ATOM 782 O O . GLU A 1 101 ? -1.738 15.783 0.702 1.00 96.25 101 GLU A O 1
ATOM 787 N N . GLU A 1 102 ? -1.337 17.870 1.450 1.00 92.38 102 GLU A N 1
ATOM 788 C CA . GLU A 1 102 ? -0.420 18.241 0.376 1.00 92.38 102 GLU A CA 1
ATOM 789 C C . GLU A 1 102 ? 1.006 17.771 0.680 1.00 92.38 102 GLU A C 1
ATOM 791 O O . GLU A 1 102 ? 1.467 17.798 1.821 1.00 92.38 102 GLU A O 1
ATOM 796 N N . TYR A 1 103 ? 1.749 17.402 -0.359 1.00 83.06 103 TYR A N 1
ATOM 797 C CA . TYR A 1 103 ? 3.170 17.091 -0.261 1.00 83.06 103 TYR A CA 1
ATOM 798 C C . TYR A 1 103 ? 3.946 17.629 -1.457 1.00 83.06 103 TYR A C 1
ATOM 800 O O . TYR A 1 103 ? 3.414 17.855 -2.546 1.00 83.06 103 TYR A O 1
ATOM 808 N N . ILE A 1 104 ? 5.238 17.861 -1.233 1.00 77.56 104 ILE A N 1
ATOM 809 C CA . ILE A 1 104 ? 6.123 18.464 -2.222 1.00 77.56 104 ILE A CA 1
ATOM 810 C C . ILE A 1 104 ? 6.817 17.361 -3.025 1.00 77.56 104 ILE A C 1
ATOM 812 O O . ILE A 1 104 ? 7.346 16.395 -2.474 1.00 77.56 104 ILE A O 1
ATOM 816 N N . LEU A 1 105 ? 6.811 17.528 -4.343 1.00 73.69 105 LEU A N 1
ATOM 817 C CA . LEU A 1 105 ? 7.590 16.747 -5.295 1.00 73.69 105 LEU A CA 1
ATOM 818 C C . LEU A 1 105 ? 8.848 17.531 -5.688 1.00 73.69 105 LEU A C 1
ATOM 820 O O . LEU A 1 105 ? 8.935 18.735 -5.463 1.00 73.69 105 LEU A O 1
ATOM 824 N N . GLU A 1 106 ? 9.807 16.870 -6.339 1.00 67.38 106 GLU A N 1
ATOM 825 C CA . GLU A 1 106 ? 11.001 17.541 -6.883 1.00 67.38 106 GLU A CA 1
ATOM 826 C C . GLU A 1 106 ? 10.628 18.712 -7.810 1.00 67.38 106 GLU A C 1
ATOM 828 O O . GLU A 1 106 ? 11.247 19.773 -7.768 1.00 67.38 106 GLU A O 1
ATOM 833 N N . TYR A 1 107 ? 9.547 18.546 -8.576 1.00 63.75 107 TYR A N 1
ATOM 834 C CA . TYR A 1 107 ? 9.013 19.558 -9.480 1.00 63.75 107 TYR A CA 1
ATOM 835 C C . TYR A 1 107 ? 7.496 19.698 -9.306 1.00 63.75 107 TYR A C 1
ATOM 837 O O . TYR A 1 107 ? 6.720 19.335 -10.187 1.00 63.75 107 TYR A O 1
ATOM 845 N N . GLY A 1 108 ? 7.056 20.198 -8.148 1.00 77.44 108 GLY A N 1
ATOM 846 C CA . GLY A 1 108 ? 5.660 20.588 -7.929 1.00 77.44 108 GLY A CA 1
ATOM 847 C C . GLY A 1 108 ? 5.108 20.203 -6.564 1.00 77.44 108 GLY A C 1
ATOM 848 O O . GLY A 1 108 ? 5.845 19.921 -5.621 1.00 77.44 108 GLY A O 1
ATOM 849 N N . ARG A 1 109 ? 3.782 20.203 -6.466 1.00 84.06 109 ARG A N 1
ATOM 850 C CA . ARG A 1 109 ? 3.034 19.709 -5.310 1.00 84.06 109 ARG A CA 1
ATOM 851 C C . ARG A 1 109 ? 2.011 18.700 -5.789 1.00 84.06 109 ARG A C 1
ATOM 853 O O . ARG A 1 109 ? 1.503 18.813 -6.903 1.00 84.06 109 ARG A O 1
ATOM 860 N N . ASP A 1 110 ? 1.721 17.736 -4.941 1.00 89.75 110 ASP A N 1
ATOM 861 C CA . ASP A 1 110 ? 0.638 16.785 -5.140 1.00 89.75 110 ASP A CA 1
ATOM 862 C C . ASP A 1 110 ? -0.111 16.628 -3.811 1.00 89.75 110 ASP A C 1
ATOM 864 O O . ASP A 1 110 ? 0.277 17.214 -2.797 1.00 89.75 110 ASP A O 1
ATOM 868 N N . CYS A 1 111 ? -1.232 15.923 -3.822 1.00 93.25 111 CYS A N 1
ATOM 869 C CA . CYS A 1 111 ? -2.124 15.848 -2.673 1.00 93.25 111 CYS A CA 1
ATOM 870 C C . CYS A 1 111 ? -2.715 14.445 -2.541 1.00 93.25 111 CYS A C 1
ATOM 872 O O . CYS A 1 111 ? -2.983 13.777 -3.541 1.00 93.25 111 CYS A O 1
ATOM 874 N N . LEU A 1 112 ? -2.906 13.998 -1.302 1.00 96.69 112 LEU A N 1
ATOM 875 C CA . LEU A 1 112 ? -3.648 12.788 -0.969 1.00 96.69 112 LEU A CA 1
ATOM 876 C C . LEU A 1 112 ? -4.921 13.143 -0.204 1.00 96.69 112 LEU A C 1
ATOM 878 O O . LEU A 1 112 ? -4.918 14.029 0.641 1.00 96.69 112 LEU A O 1
ATOM 882 N N . GLU A 1 113 ? -5.987 12.404 -0.477 1.00 98.38 113 GLU A N 1
ATOM 883 C CA . GLU A 1 113 ? -7.301 12.490 0.143 1.00 98.38 113 GLU A CA 1
ATOM 884 C C . GLU A 1 113 ? -7.690 11.148 0.770 1.00 98.38 113 GLU A C 1
ATOM 886 O O . GLU A 1 113 ? -7.380 10.073 0.242 1.00 98.38 113 GLU A O 1
ATOM 891 N N . MET A 1 114 ? -8.428 11.229 1.875 1.00 98.44 114 MET A N 1
ATOM 892 C CA . MET A 1 114 ? -9.063 10.107 2.565 1.00 98.44 114 MET A CA 1
ATOM 893 C C . MET A 1 114 ? -10.482 10.507 2.980 1.00 98.44 114 MET A C 1
ATOM 895 O O . MET A 1 114 ? -10.694 11.639 3.412 1.00 98.44 114 MET A O 1
ATOM 899 N N . HIS A 1 115 ? -11.453 9.592 2.883 1.00 98.50 115 HIS A N 1
ATOM 900 C CA . HIS A 1 115 ? -12.811 9.836 3.390 1.00 98.50 115 HIS A CA 1
ATOM 901 C C . HIS A 1 115 ? -12.803 10.139 4.891 1.00 98.50 115 HIS A C 1
ATOM 903 O O . HIS A 1 115 ? -12.155 9.436 5.673 1.00 98.50 115 HIS A O 1
ATOM 909 N N . ILE A 1 116 ? -13.598 11.126 5.301 1.00 96.25 116 ILE A N 1
ATOM 910 C CA . ILE A 1 116 ? -13.890 11.352 6.720 1.00 96.25 116 ILE A CA 1
ATOM 911 C C . ILE A 1 116 ? -14.621 10.123 7.276 1.00 96.25 116 ILE A C 1
ATOM 913 O O . ILE A 1 116 ? -15.505 9.565 6.628 1.00 96.25 116 ILE A O 1
ATOM 917 N N . GLY A 1 117 ? -14.220 9.667 8.465 1.00 95.38 117 GLY A N 1
ATOM 918 C CA . GLY A 1 117 ? -14.806 8.493 9.122 1.00 95.38 117 GLY A CA 1
ATOM 919 C C . GLY A 1 117 ? -14.360 7.140 8.556 1.00 95.38 117 GLY A C 1
ATOM 920 O O . GLY A 1 117 ? -14.774 6.107 9.071 1.00 95.38 117 GLY A O 1
ATOM 921 N N . ALA A 1 118 ? -13.494 7.100 7.533 1.00 97.06 118 ALA A N 1
ATOM 922 C CA . ALA A 1 118 ? -12.921 5.833 7.065 1.00 97.06 118 ALA A CA 1
ATOM 923 C C . ALA A 1 118 ? -12.015 5.176 8.117 1.00 97.06 118 ALA A C 1
ATOM 925 O O . ALA A 1 118 ? -11.899 3.948 8.161 1.00 97.06 118 ALA A O 1
ATOM 926 N N . VAL A 1 119 ? -11.392 5.998 8.961 1.00 98.06 119 VAL A N 1
ATOM 927 C CA . VAL A 1 119 ? -10.502 5.600 10.050 1.00 98.06 119 VAL A CA 1
ATOM 928 C C . VAL A 1 119 ? -10.930 6.329 11.320 1.00 98.06 119 VAL A C 1
ATOM 930 O O . VAL A 1 119 ? -11.252 7.517 11.275 1.00 98.06 119 VAL A O 1
ATOM 933 N N . GLU A 1 120 ? -10.953 5.601 12.428 1.00 96.25 120 GLU A N 1
ATOM 934 C CA . GLU A 1 120 ? -11.334 6.084 13.751 1.00 96.25 120 GLU A CA 1
ATOM 935 C C . GLU A 1 120 ? -10.102 6.236 14.655 1.00 96.25 120 GLU A C 1
ATOM 937 O O . GLU A 1 120 ? -9.077 5.570 14.480 1.00 96.25 120 GLU A O 1
ATOM 942 N N . SER A 1 121 ? -10.205 7.118 15.650 1.00 97.69 121 SER A N 1
ATOM 943 C CA . SER A 1 121 ? -9.129 7.351 16.615 1.00 97.69 121 SER A CA 1
ATOM 944 C C . SER A 1 121 ? -8.771 6.068 17.372 1.00 97.69 121 SER A C 1
ATOM 946 O O . SER A 1 121 ? -9.645 5.354 17.856 1.00 97.69 121 SER A O 1
ATOM 948 N N . GLY A 1 122 ? -7.473 5.806 17.533 1.00 95.81 122 GLY A N 1
ATOM 949 C CA . GLY A 1 122 ? -6.940 4.614 18.195 1.00 95.81 122 GLY A CA 1
ATOM 950 C C . GLY A 1 122 ? -6.850 3.374 17.301 1.00 95.81 122 GLY A C 1
ATOM 951 O O . GLY A 1 122 ? -6.285 2.366 17.728 1.00 95.81 122 GLY A O 1
ATOM 952 N N . GLU A 1 123 ? -7.357 3.421 16.065 1.00 98.06 123 GLU A N 1
ATOM 953 C CA . GLU A 1 123 ? -7.134 2.338 15.109 1.00 98.06 123 GLU A CA 1
ATOM 954 C C . GLU A 1 123 ? -5.664 2.243 14.704 1.00 98.06 123 GLU A C 1
ATOM 956 O O . GLU A 1 123 ? -4.961 3.244 14.564 1.00 98.06 123 GLU A O 1
ATOM 961 N N . ARG A 1 124 ? -5.206 1.011 14.478 1.00 97.81 124 ARG A N 1
ATOM 962 C CA . ARG A 1 124 ? -3.814 0.726 14.131 1.00 97.81 124 ARG A CA 1
ATOM 963 C C . ARG A 1 124 ? -3.708 0.470 12.640 1.00 97.81 124 ARG A C 1
ATOM 965 O O . ARG A 1 124 ? -4.290 -0.493 12.128 1.00 97.81 124 ARG A O 1
ATOM 972 N N . ALA A 1 125 ? -2.976 1.341 11.958 1.00 96.94 125 A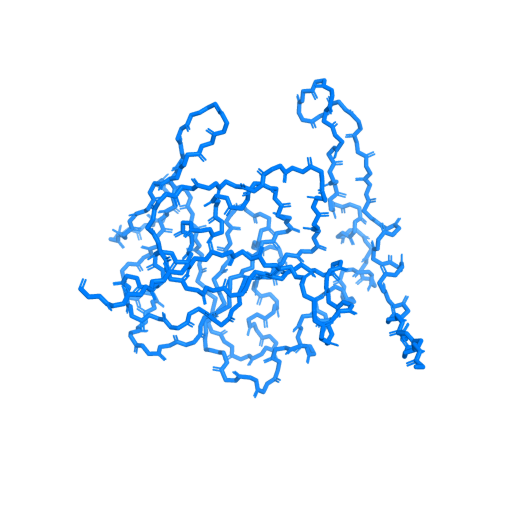LA A N 1
ATOM 973 C CA . ALA A 1 125 ? -2.930 1.419 10.511 1.00 96.94 125 ALA A CA 1
ATOM 974 C C . ALA A 1 125 ? -1.589 0.952 9.935 1.00 96.94 125 ALA A C 1
ATOM 976 O O . ALA A 1 125 ? -0.517 1.255 10.454 1.00 96.94 125 ALA A O 1
ATOM 977 N N . LEU A 1 126 ? -1.667 0.235 8.819 1.00 97.06 126 LEU A N 1
ATOM 978 C CA . LEU A 1 126 ? -0.551 -0.132 7.958 1.00 97.06 126 LEU A CA 1
ATOM 979 C C . LEU A 1 126 ? -0.707 0.600 6.628 1.00 97.06 126 LEU A C 1
ATOM 981 O O . LEU A 1 126 ? -1.712 0.405 5.945 1.00 97.06 126 LEU A O 1
ATOM 985 N N . VAL A 1 127 ? 0.275 1.403 6.232 1.00 96.81 127 VAL A N 1
ATOM 986 C CA . VAL A 1 127 ? 0.271 2.044 4.908 1.00 96.81 127 VAL A CA 1
ATOM 987 C C . VAL A 1 127 ? 0.961 1.123 3.906 1.00 96.81 127 VAL A C 1
ATOM 989 O O . VAL A 1 127 ? 2.045 0.626 4.186 1.00 96.81 127 VAL A O 1
ATOM 992 N N . ILE A 1 128 ? 0.362 0.893 2.739 1.00 96.06 128 ILE A N 1
ATOM 993 C CA . ILE A 1 128 ? 0.919 0.046 1.678 1.00 96.06 128 ILE A CA 1
ATOM 994 C C . ILE A 1 128 ? 1.076 0.840 0.384 1.00 96.06 128 ILE A C 1
ATOM 996 O O . ILE A 1 128 ? 0.117 1.433 -0.117 1.00 96.06 128 ILE A O 1
ATOM 1000 N N . ASP A 1 129 ? 2.272 0.761 -0.194 1.00 94.31 129 ASP A N 1
ATOM 1001 C CA . ASP A 1 129 ? 2.546 1.182 -1.567 1.00 94.31 129 ASP A CA 1
ATOM 1002 C C . ASP A 1 129 ? 3.414 0.142 -2.291 1.00 94.31 129 ASP A C 1
ATOM 1004 O O . ASP A 1 129 ? 3.879 -0.836 -1.701 1.00 94.31 129 ASP A O 1
ATOM 1008 N N . ASP A 1 130 ? 3.623 0.306 -3.592 1.00 89.25 130 ASP A N 1
ATOM 1009 C CA . ASP A 1 130 ? 4.486 -0.602 -4.340 1.00 89.25 130 ASP A CA 1
ATOM 1010 C C . ASP A 1 130 ? 5.973 -0.258 -4.201 1.00 89.25 130 ASP A C 1
ATOM 1012 O O . ASP A 1 130 ? 6.813 -1.155 -4.101 1.00 89.25 130 ASP A O 1
ATOM 1016 N N . LEU A 1 131 ? 6.315 1.026 -4.145 1.00 86.12 131 LEU A N 1
ATOM 1017 C CA . LEU A 1 131 ? 7.699 1.479 -4.142 1.00 86.12 131 LEU A CA 1
ATOM 1018 C C . LEU A 1 131 ? 7.866 2.759 -3.325 1.00 86.12 131 LEU A C 1
ATOM 1020 O O . LEU A 1 131 ? 7.098 3.703 -3.478 1.00 86.12 131 LEU A O 1
ATOM 1024 N N . ILE A 1 132 ? 8.949 2.832 -2.548 1.00 84.12 132 ILE A N 1
ATOM 1025 C CA . ILE A 1 132 ? 9.406 4.083 -1.936 1.00 84.12 132 ILE A CA 1
ATOM 1026 C C . ILE A 1 132 ? 10.504 4.741 -2.788 1.00 84.12 132 ILE A C 1
ATOM 1028 O O . ILE A 1 132 ? 11.522 4.123 -3.105 1.00 84.12 132 ILE A O 1
ATOM 1032 N N . ALA A 1 133 ? 10.268 6.005 -3.161 1.00 78.81 133 ALA A N 1
ATOM 1033 C CA . ALA A 1 133 ? 11.222 6.887 -3.839 1.00 78.81 133 ALA A CA 1
ATOM 1034 C C . ALA A 1 133 ? 11.769 7.943 -2.858 1.00 78.81 133 ALA A C 1
ATOM 1036 O O . ALA A 1 133 ? 12.659 7.647 -2.074 1.00 78.81 133 ALA A O 1
ATOM 1037 N N . THR A 1 134 ? 11.211 9.159 -2.843 1.00 79.25 134 THR A N 1
ATOM 1038 C CA . THR A 1 134 ? 11.600 10.223 -1.892 1.00 79.25 134 THR A CA 1
ATOM 1039 C C . THR A 1 134 ? 10.913 10.113 -0.527 1.00 79.25 134 THR A C 1
ATOM 1041 O O . THR A 1 134 ? 11.309 10.796 0.415 1.00 79.25 134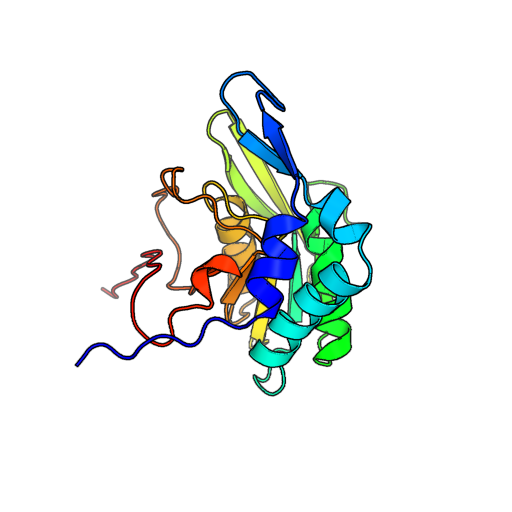 THR A O 1
ATOM 1044 N N . GLY A 1 135 ? 9.856 9.296 -0.426 1.00 82.31 135 GLY A N 1
ATOM 1045 C CA . GLY A 1 135 ? 9.038 9.115 0.779 1.00 82.31 135 GLY A CA 1
ATOM 1046 C C . GLY A 1 135 ? 7.904 10.133 0.970 1.00 82.31 135 GLY A C 1
ATOM 1047 O O . GLY A 1 135 ? 7.049 9.908 1.818 1.00 82.31 135 GLY A O 1
ATOM 1048 N N . GLY A 1 136 ? 7.827 11.201 0.163 1.00 85.25 136 GLY A N 1
ATOM 1049 C CA . GLY A 1 136 ? 6.854 12.292 0.360 1.00 85.25 136 GLY A CA 1
ATOM 1050 C C . GLY A 1 136 ? 5.391 11.833 0.417 1.00 85.25 136 GLY A C 1
ATOM 1051 O O . GLY A 1 136 ? 4.653 12.230 1.317 1.00 85.25 136 GLY A O 1
ATOM 1052 N N . THR A 1 137 ? 4.995 10.928 -0.480 1.00 88.12 137 THR A N 1
ATOM 1053 C CA . THR A 1 137 ? 3.639 10.360 -0.510 1.00 88.12 137 THR A CA 1
ATOM 1054 C C . THR A 1 137 ? 3.322 9.537 0.745 1.00 88.12 137 THR A C 1
ATOM 1056 O O . THR A 1 137 ? 2.214 9.609 1.270 1.00 88.12 137 THR A O 1
ATOM 1059 N N . LEU A 1 138 ? 4.301 8.791 1.272 1.00 89.94 138 LEU A N 1
ATOM 1060 C CA . LEU A 1 138 ? 4.143 8.011 2.505 1.00 89.94 138 LEU A CA 1
ATOM 1061 C C . LEU A 1 138 ? 4.019 8.934 3.721 1.00 89.94 138 LEU A C 1
ATOM 1063 O O . LEU A 1 138 ? 3.192 8.679 4.590 1.00 89.94 138 LEU A O 1
ATOM 1067 N N . CYS A 1 139 ? 4.776 10.034 3.760 1.00 89.25 139 CYS A N 1
ATOM 1068 C CA . CYS A 1 139 ? 4.647 11.044 4.810 1.00 89.25 139 CYS A CA 1
ATOM 1069 C C . CYS A 1 139 ? 3.264 11.710 4.799 1.00 89.25 139 CYS A C 1
ATOM 1071 O O . CYS A 1 139 ? 2.671 11.894 5.858 1.00 89.25 139 CYS A O 1
ATOM 1073 N N . ALA A 1 140 ? 2.721 12.035 3.621 1.00 91.12 140 ALA A N 1
ATOM 1074 C CA . ALA A 1 140 ? 1.359 12.562 3.513 1.00 91.12 140 ALA A CA 1
ATOM 1075 C C . ALA A 1 140 ? 0.306 11.547 3.985 1.00 91.12 140 ALA A C 1
ATOM 1077 O O . ALA A 1 140 ? -0.620 11.909 4.709 1.00 91.12 140 ALA A O 1
ATOM 1078 N N . ALA A 1 141 ? 0.475 10.266 3.642 1.00 95.06 141 ALA A N 1
ATOM 1079 C CA . ALA A 1 141 ? -0.392 9.196 4.131 1.00 95.06 141 ALA A CA 1
ATOM 1080 C C . ALA A 1 141 ? -0.357 9.067 5.664 1.00 95.06 141 ALA A C 1
ATOM 1082 O O . ALA A 1 141 ? -1.413 8.958 6.286 1.00 95.06 141 ALA A O 1
ATOM 1083 N N . ILE A 1 142 ? 0.834 9.133 6.274 1.00 93.62 142 ILE A N 1
ATOM 1084 C CA . ILE A 1 142 ? 0.995 9.127 7.736 1.00 93.62 142 ILE A CA 1
ATOM 1085 C C . ILE A 1 142 ? 0.236 10.302 8.353 1.00 93.62 142 ILE A C 1
ATOM 1087 O O . ILE A 1 142 ? -0.615 10.093 9.212 1.00 93.62 142 ILE A O 1
ATOM 1091 N N . LYS A 1 143 ? 0.477 11.523 7.862 1.00 93.69 143 LYS A N 1
ATOM 1092 C CA . LYS A 1 143 ? -0.170 12.738 8.374 1.00 93.69 143 LYS A CA 1
ATOM 1093 C C . LYS A 1 143 ? -1.695 12.668 8.287 1.00 93.69 143 LYS A C 1
ATOM 1095 O O . LYS A 1 143 ? -2.367 13.046 9.241 1.00 93.69 143 LYS A O 1
ATOM 1100 N N . LEU A 1 144 ? -2.261 12.155 7.190 1.00 94.81 144 LEU A N 1
ATOM 1101 C CA . LEU A 1 144 ? -3.714 11.963 7.062 1.00 94.81 144 LEU A CA 1
ATOM 1102 C C . LEU A 1 144 ? -4.284 11.042 8.146 1.00 94.81 144 LEU A C 1
ATOM 1104 O O . LEU A 1 144 ? -5.331 11.344 8.716 1.00 94.81 144 LEU A O 1
ATOM 1108 N N . LEU A 1 145 ? -3.604 9.927 8.415 1.00 96.00 145 LEU A N 1
ATOM 1109 C CA . LEU A 1 145 ? -4.027 8.932 9.401 1.00 96.00 145 LEU A CA 1
ATOM 1110 C C . LEU A 1 145 ? -3.850 9.448 10.838 1.00 96.00 145 LEU A C 1
ATOM 1112 O O . LEU A 1 145 ? -4.766 9.339 11.651 1.00 96.00 145 LEU A O 1
ATOM 1116 N N . GLU A 1 146 ? -2.715 10.076 11.146 1.00 94.62 146 GLU A N 1
ATOM 1117 C CA . GLU A 1 146 ? -2.452 10.664 12.466 1.00 94.62 146 GLU A CA 1
ATOM 1118 C C . GLU A 1 146 ? -3.429 11.807 12.788 1.00 94.62 146 GLU A C 1
ATOM 1120 O O . GLU A 1 146 ? -3.875 11.937 13.927 1.00 94.62 146 GLU A O 1
ATOM 1125 N N . ARG A 1 147 ? -3.838 12.602 11.787 1.00 95.19 147 ARG A N 1
ATOM 1126 C CA . ARG A 1 147 ? -4.825 13.688 11.954 1.00 95.19 147 ARG A CA 1
ATOM 1127 C C . ARG A 1 147 ? -6.201 13.209 12.415 1.00 95.19 147 ARG A C 1
ATOM 1129 O O . ARG A 1 147 ? -6.934 14.000 13.002 1.00 95.19 147 ARG A O 1
ATOM 1136 N N . VAL A 1 148 ? -6.553 11.949 12.161 1.00 96.19 148 VAL A N 1
ATOM 1137 C CA . VAL A 1 148 ? -7.790 11.325 12.669 1.00 96.19 148 VAL A CA 1
ATOM 1138 C C . VAL A 1 148 ? -7.549 10.454 13.907 1.00 96.19 148 VAL A C 1
ATOM 1140 O O . VAL A 1 148 ? -8.454 9.759 14.361 1.00 96.19 148 VAL A O 1
ATOM 1143 N N . GLY A 1 149 ? -6.344 10.517 14.483 1.00 94.38 149 GLY A N 1
ATOM 1144 C CA . GLY A 1 149 ? -5.974 9.835 15.721 1.00 94.38 149 GLY A CA 1
ATOM 1145 C C . GLY A 1 149 ? -5.569 8.371 15.550 1.00 94.38 149 GLY A C 1
ATOM 1146 O O . GLY A 1 149 ? -5.563 7.639 16.538 1.00 94.38 149 GLY A O 1
ATOM 1147 N N . ALA A 1 150 ? -5.263 7.914 14.334 1.00 96.81 150 ALA A N 1
ATOM 1148 C CA . ALA A 1 150 ? -4.793 6.549 14.108 1.00 96.81 150 ALA A CA 1
ATOM 1149 C C . ALA A 1 150 ? -3.313 6.384 14.490 1.00 96.81 150 ALA A C 1
ATOM 1151 O O . ALA A 1 150 ? -2.496 7.277 14.268 1.00 96.81 150 ALA A O 1
ATOM 1152 N N . GLU A 1 151 ? -2.951 5.209 15.003 1.00 94.94 151 GLU A N 1
ATOM 1153 C CA . GLU A 1 151 ? -1.556 4.803 15.197 1.00 94.94 151 GLU A CA 1
ATOM 1154 C C . GLU A 1 151 ? -1.041 4.190 13.892 1.00 94.94 151 GLU A C 1
ATOM 1156 O O . GLU A 1 151 ? -1.424 3.073 13.529 1.00 94.94 151 GLU A O 1
ATOM 1161 N N . VAL A 1 152 ? -0.153 4.886 13.181 1.00 92.81 152 VAL A N 1
ATOM 1162 C CA . VAL A 1 152 ? 0.506 4.295 12.012 1.00 92.81 152 VAL A CA 1
ATOM 1163 C C . VAL A 1 152 ? 1.617 3.361 12.485 1.00 92.81 152 VAL A C 1
ATOM 1165 O O . VAL A 1 152 ? 2.675 3.788 12.935 1.00 92.81 152 VAL A O 1
ATOM 1168 N N . VAL A 1 153 ? 1.368 2.056 12.382 1.00 90.88 153 VAL A N 1
ATOM 1169 C CA . VAL A 1 153 ? 2.293 1.011 12.838 1.00 90.88 153 VAL A CA 1
ATOM 1170 C C . VAL A 1 153 ? 3.541 0.980 11.965 1.00 90.88 153 VAL A C 1
ATOM 1172 O O . VAL A 1 153 ? 4.656 0.814 12.459 1.00 90.88 153 VAL A O 1
ATOM 1175 N N . GLU A 1 154 ? 3.335 1.067 10.651 1.00 87.56 154 GLU A N 1
ATOM 1176 C CA . GLU A 1 154 ? 4.380 0.936 9.646 1.00 87.56 154 GLU A CA 1
ATOM 1177 C C . GLU A 1 154 ? 3.866 1.435 8.290 1.00 87.56 154 GLU A C 1
ATOM 1179 O O . GLU A 1 154 ? 2.672 1.309 7.996 1.00 87.56 154 GLU A O 1
ATOM 1184 N N . CYS A 1 155 ? 4.766 1.909 7.426 1.00 88.38 155 CYS A N 1
ATOM 1185 C CA . CYS A 1 155 ? 4.494 1.911 5.988 1.00 88.38 155 CYS A CA 1
ATOM 1186 C C . CYS A 1 155 ? 5.351 0.855 5.301 1.00 88.38 155 CYS A C 1
ATOM 1188 O O . CYS A 1 155 ? 6.558 0.806 5.532 1.00 88.38 155 CYS A O 1
ATOM 1190 N N . ALA A 1 156 ? 4.727 0.045 4.451 1.00 87.38 156 ALA A N 1
ATOM 1191 C CA . ALA A 1 156 ? 5.331 -1.082 3.766 1.00 87.38 156 ALA A CA 1
ATOM 1192 C C . ALA A 1 156 ? 5.338 -0.891 2.244 1.00 87.38 156 ALA A C 1
ATOM 1194 O O . ALA A 1 156 ? 4.304 -0.599 1.645 1.00 87.38 156 ALA A O 1
ATOM 1195 N N . CYS A 1 157 ? 6.495 -1.095 1.612 1.00 88.75 157 CYS A N 1
ATOM 1196 C CA . CYS A 1 157 ? 6.656 -1.056 0.150 1.00 88.75 157 CYS A CA 1
ATOM 1197 C C . CYS A 1 157 ? 7.243 -2.359 -0.397 1.00 88.75 157 CYS A C 1
ATOM 1199 O O . CYS A 1 157 ? 8.000 -3.029 0.302 1.00 88.75 157 CYS A O 1
ATOM 1201 N N . VAL A 1 158 ? 6.955 -2.723 -1.651 1.00 86.50 158 VAL A N 1
ATOM 1202 C CA . VAL A 1 158 ? 7.595 -3.884 -2.310 1.00 86.50 158 VAL A CA 1
ATOM 1203 C C . VAL A 1 158 ? 9.055 -3.594 -2.651 1.00 86.50 158 VAL A C 1
ATOM 1205 O O . VAL A 1 158 ? 9.916 -4.468 -2.525 1.00 86.50 158 VAL A O 1
ATOM 1208 N N . ILE A 1 159 ? 9.341 -2.359 -3.052 1.00 83.50 159 ILE A N 1
ATOM 1209 C CA . ILE A 1 159 ? 10.648 -1.941 -3.555 1.00 83.50 159 ILE A CA 1
ATOM 1210 C C . ILE A 1 159 ? 11.150 -0.723 -2.782 1.00 83.50 159 ILE A C 1
ATOM 1212 O O . ILE A 1 159 ? 10.386 0.194 -2.492 1.00 83.50 159 ILE A O 1
ATOM 1216 N N . GLU A 1 160 ? 12.451 -0.710 -2.502 1.00 78.56 160 GLU A N 1
ATOM 1217 C CA . GLU A 1 160 ? 13.190 0.444 -1.987 1.00 78.56 160 GLU A CA 1
ATOM 1218 C C . GLU A 1 160 ? 14.212 0.896 -3.025 1.00 78.56 160 GLU A C 1
ATOM 1220 O O . GLU A 1 160 ? 14.950 0.059 -3.554 1.00 78.56 160 GLU A O 1
ATOM 1225 N N . LEU A 1 161 ? 14.262 2.197 -3.314 1.00 66.50 161 LEU A N 1
ATOM 1226 C CA . LEU A 1 161 ? 15.305 2.787 -4.148 1.00 66.50 161 LEU A CA 1
ATOM 1227 C C . LEU A 1 161 ? 16.398 3.396 -3.252 1.00 66.50 161 LEU A C 1
ATOM 1229 O O . LEU A 1 161 ? 16.161 4.445 -2.658 1.00 66.50 161 LEU A O 1
ATOM 1233 N N . PRO A 1 162 ? 17.590 2.780 -3.149 1.00 55.12 162 PRO A N 1
ATOM 1234 C CA . PRO A 1 162 ? 18.625 3.218 -2.207 1.00 55.12 162 PRO A CA 1
ATOM 1235 C C . PRO A 1 162 ? 19.279 4.571 -2.553 1.00 55.12 162 PRO A C 1
ATOM 1237 O O . PRO A 1 162 ? 19.871 5.190 -1.675 1.00 55.12 162 PRO A O 1
ATOM 1240 N N . ASP A 1 163 ? 19.165 5.046 -3.799 1.00 52.34 163 ASP A N 1
ATOM 1241 C CA . ASP A 1 163 ? 19.952 6.182 -4.315 1.00 52.34 163 ASP A CA 1
ATOM 1242 C C . ASP A 1 163 ? 19.203 7.534 -4.346 1.00 52.34 163 ASP A C 1
ATOM 1244 O O . ASP A 1 163 ? 19.726 8.526 -4.857 1.00 52.34 163 ASP A O 1
ATOM 1248 N N . LEU A 1 164 ? 17.980 7.613 -3.806 1.00 46.19 164 LEU A N 1
ATOM 1249 C CA . LEU A 1 164 ? 17.198 8.857 -3.748 1.00 46.19 164 LEU A CA 1
ATOM 1250 C C . LEU A 1 164 ? 17.305 9.503 -2.360 1.00 46.19 164 LEU A C 1
ATOM 1252 O O . LEU A 1 164 ? 16.994 8.880 -1.347 1.00 46.19 164 LEU A O 1
ATOM 1256 N N . LYS A 1 165 ? 17.720 10.780 -2.302 1.00 40.09 165 LYS A N 1
ATOM 1257 C CA . LYS A 1 165 ? 17.695 11.572 -1.060 1.00 40.09 165 LYS A CA 1
ATOM 1258 C C . LYS A 1 165 ? 16.253 11.648 -0.546 1.00 40.09 165 LYS A C 1
ATOM 1260 O O . LYS A 1 165 ? 15.393 12.236 -1.201 1.00 40.09 165 LYS A O 1
ATOM 1265 N N . LEU A 1 166 ? 16.001 11.057 0.619 1.00 43.91 166 LEU A N 1
ATOM 1266 C CA . LEU A 1 166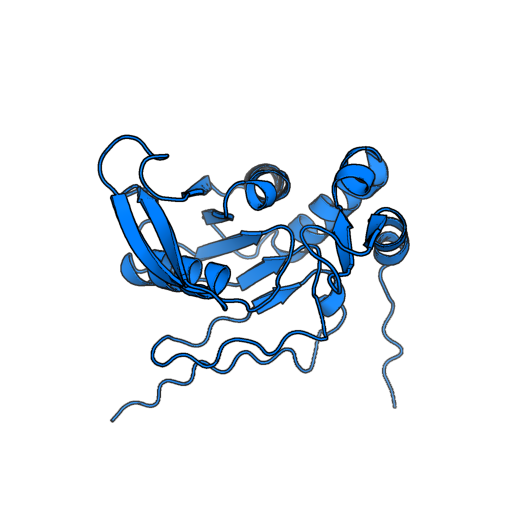 ? 14.713 11.142 1.305 1.00 43.91 166 LEU A CA 1
ATOM 1267 C C . LEU A 1 166 ? 14.439 12.599 1.713 1.00 43.91 166 LEU A C 1
ATOM 1269 O O . LEU A 1 166 ? 15.346 13.317 2.137 1.00 43.91 166 LEU A O 1
ATOM 1273 N N . TYR A 1 167 ? 13.199 13.051 1.531 1.00 36.41 167 TYR A N 1
ATOM 1274 C CA . TYR A 1 167 ? 12.807 14.450 1.719 1.00 36.41 167 TYR A CA 1
ATOM 1275 C C . TYR A 1 167 ? 12.880 14.860 3.206 1.00 36.41 167 TYR A C 1
ATOM 1277 O O . TYR A 1 167 ? 12.220 14.253 4.045 1.00 36.41 167 TYR A O 1
ATOM 1285 N N . SER A 1 168 ? 13.651 15.902 3.537 1.00 31.80 168 SER A N 1
ATOM 1286 C CA . SER A 1 168 ? 13.801 16.469 4.891 1.00 31.80 168 SER A CA 1
ATOM 1287 C C . SER A 1 168 ? 12.916 17.714 5.073 1.00 31.80 168 SER A C 1
ATOM 1289 O O . SER A 1 168 ? 13.420 18.835 5.140 1.00 31.80 168 SER A O 1
ATOM 1291 N N . GLY A 1 169 ? 11.593 17.532 5.059 1.00 34.66 169 GLY A N 1
ATOM 1292 C CA . GLY A 1 169 ? 10.610 18.604 5.269 1.00 34.66 169 GLY A CA 1
ATOM 1293 C C . GLY A 1 169 ? 10.086 18.621 6.705 1.00 34.66 169 GLY A C 1
ATOM 1294 O O . GLY A 1 169 ? 9.780 17.573 7.265 1.00 34.66 169 GLY A O 1
ATOM 1295 N N . GLU A 1 170 ? 10.000 19.811 7.292 1.00 33.44 170 GLU A N 1
ATOM 1296 C CA . GLU A 1 170 ? 9.674 20.061 8.699 1.00 33.44 170 GLU A CA 1
ATOM 1297 C C . GLU A 1 170 ? 8.270 19.547 9.097 1.00 33.44 170 GLU A C 1
ATOM 1299 O O . GLU A 1 170 ? 7.291 19.704 8.361 1.00 33.44 170 GLU A O 1
ATOM 1304 N N . SER A 1 171 ? 8.160 19.031 10.331 1.00 35.41 171 SER A N 1
ATOM 1305 C CA . SER A 1 171 ? 6.929 18.685 11.088 1.00 35.41 171 SER A CA 1
ATOM 1306 C C . SER A 1 171 ? 6.230 17.342 10.765 1.00 35.41 171 SER A C 1
ATOM 1308 O O . SER A 1 171 ? 5.378 17.290 9.876 1.00 35.41 171 SER A O 1
ATOM 1310 N N . ALA A 1 172 ? 6.534 16.272 11.525 1.00 38.31 172 ALA A N 1
ATOM 1311 C CA . ALA A 1 172 ? 5.641 15.138 11.878 1.00 38.31 172 ALA A CA 1
ATOM 1312 C C . ALA A 1 172 ? 6.367 14.091 12.757 1.00 38.31 172 ALA A C 1
ATOM 1314 O O . ALA A 1 172 ? 7.578 14.197 12.934 1.00 38.31 172 ALA A O 1
ATOM 1315 N N . SER A 1 173 ? 5.616 13.132 13.322 1.00 36.03 173 SER A N 1
ATOM 1316 C CA . SER A 1 173 ? 6.010 12.167 14.363 1.00 36.03 173 SER A CA 1
ATOM 1317 C C . SER A 1 173 ? 6.692 10.882 13.836 1.00 36.03 173 SER A C 1
ATOM 1319 O O . SER A 1 173 ? 6.670 10.574 12.644 1.00 36.03 173 SER A O 1
ATOM 1321 N N . GLN A 1 174 ? 7.344 10.141 14.739 1.00 35.97 174 GLN A N 1
ATOM 1322 C CA . GLN A 1 174 ? 8.265 9.032 14.472 1.00 35.97 174 GLN A CA 1
ATOM 1323 C C . GLN A 1 174 ? 7.558 7.740 14.004 1.00 35.97 174 GLN A C 1
ATOM 1325 O O . GLN A 1 174 ? 7.352 6.816 14.789 1.00 35.97 174 GLN A O 1
ATOM 1330 N N . THR A 1 175 ? 7.227 7.632 12.714 1.00 41.44 175 THR A N 1
ATOM 1331 C CA . THR A 1 175 ? 6.705 6.387 12.112 1.00 41.44 175 THR A CA 1
ATOM 1332 C C . THR A 1 175 ? 7.813 5.593 11.403 1.00 41.44 175 THR A C 1
ATOM 1334 O O . THR A 1 175 ? 8.573 6.138 10.601 1.00 41.44 175 THR A O 1
ATOM 1337 N N . HIS A 1 176 ? 7.908 4.283 11.667 1.00 42.84 176 HIS A N 1
ATOM 1338 C CA . HIS A 1 176 ? 8.888 3.395 11.029 1.00 42.84 176 HIS A CA 1
ATOM 1339 C C . HIS A 1 176 ? 8.467 3.048 9.586 1.00 42.84 176 HIS A C 1
ATOM 1341 O O . HIS A 1 176 ? 7.481 2.349 9.359 1.00 42.84 176 HIS A O 1
ATOM 1347 N N . LEU A 1 177 ? 9.227 3.522 8.597 1.00 42.94 177 LEU A N 1
ATOM 1348 C CA . LEU A 1 177 ? 9.075 3.171 7.180 1.00 42.94 177 LEU A CA 1
ATOM 1349 C C . LEU A 1 177 ? 9.902 1.910 6.867 1.00 42.94 177 LEU A C 1
ATOM 1351 O O . LEU A 1 177 ? 11.092 1.862 7.169 1.00 42.94 177 LEU A O 1
ATOM 1355 N N . HIS A 1 178 ? 9.302 0.890 6.250 1.00 44.78 178 HIS A N 1
ATOM 135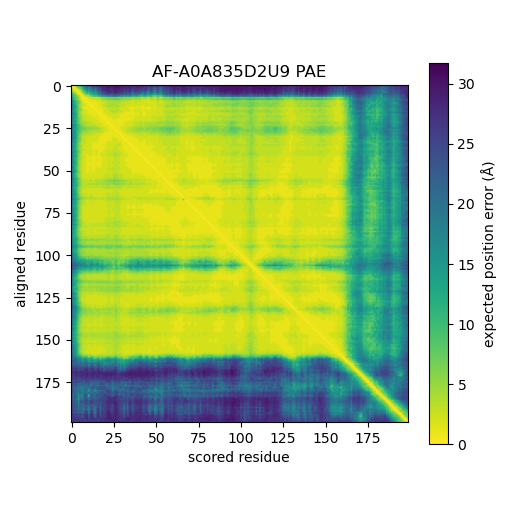6 C CA . HIS A 1 178 ? 9.973 -0.362 5.888 1.00 44.78 178 HIS A CA 1
ATOM 1357 C C . HIS A 1 178 ? 9.633 -0.782 4.451 1.00 44.78 178 HIS A C 1
ATOM 1359 O O . HIS A 1 178 ? 8.488 -0.779 4.027 1.00 44.78 178 HIS A O 1
ATOM 1365 N N . ALA A 1 179 ? 10.618 -1.224 3.677 1.00 40.50 179 ALA A N 1
ATOM 1366 C CA . ALA A 1 179 ? 10.386 -1.864 2.382 1.00 40.50 179 ALA A CA 1
ATOM 1367 C C . ALA A 1 179 ? 10.728 -3.360 2.442 1.00 40.50 179 ALA A C 1
ATOM 1369 O O . ALA A 1 179 ? 11.531 -3.789 3.268 1.00 40.50 179 ALA A O 1
ATOM 1370 N N . LEU A 1 180 ? 10.174 -4.166 1.535 1.00 37.72 180 LEU A N 1
ATOM 1371 C CA . LEU A 1 180 ? 10.428 -5.607 1.394 1.00 37.72 180 LEU A CA 1
ATOM 1372 C C . LEU A 1 180 ? 11.921 -5.927 1.201 1.00 37.72 180 LEU A C 1
ATOM 1374 O O . LEU A 1 180 ? 12.391 -6.951 1.694 1.00 37.72 180 LEU A O 1
ATOM 1378 N N . HIS A 1 181 ? 12.692 -5.030 0.573 1.00 34.62 181 HIS A N 1
ATOM 1379 C CA . HIS A 1 181 ? 14.156 -5.148 0.476 1.00 34.62 181 HIS A CA 1
ATOM 1380 C C . HIS A 1 181 ? 14.863 -4.938 1.839 1.00 34.62 181 HIS A C 1
ATOM 1382 O O . HIS A 1 181 ? 15.898 -5.550 2.094 1.00 34.62 181 HIS A O 1
ATOM 1388 N N . SER A 1 182 ? 14.255 -4.164 2.746 1.00 32.53 182 SER A N 1
ATOM 1389 C CA . SER A 1 182 ? 14.704 -3.854 4.117 1.00 32.53 182 SER A CA 1
ATOM 1390 C C . SER A 1 182 ? 14.122 -4.792 5.198 1.00 32.53 182 SER A C 1
ATOM 1392 O O . SER A 1 182 ? 14.564 -4.791 6.349 1.00 32.53 182 SER A O 1
ATOM 1394 N N . LEU A 1 183 ? 13.236 -5.737 4.845 1.00 34.75 183 LEU A N 1
ATOM 1395 C CA . LEU A 1 183 ? 12.762 -6.790 5.771 1.00 34.75 183 LEU A CA 1
ATOM 1396 C C . LEU A 1 183 ? 13.880 -7.722 6.295 1.00 34.75 183 LEU A C 1
ATOM 1398 O O . LEU A 1 183 ? 13.632 -8.593 7.128 1.00 34.75 183 LEU A O 1
ATOM 1402 N N . GLN A 1 184 ? 15.120 -7.510 5.848 1.00 41.56 184 GLN A N 1
ATOM 1403 C CA . GLN A 1 184 ? 16.344 -8.202 6.245 1.00 41.56 184 GLN A CA 1
ATOM 1404 C C . GLN A 1 184 ? 16.966 -7.717 7.574 1.00 41.56 184 GLN A C 1
ATOM 1406 O O . GLN A 1 184 ? 18.002 -8.244 7.993 1.00 41.56 184 GLN A O 1
ATOM 1411 N N . SER A 1 185 ? 16.399 -6.730 8.273 1.00 29.47 185 SER A N 1
ATOM 1412 C CA . SER A 1 185 ? 16.937 -6.257 9.560 1.00 29.47 185 SER A CA 1
ATOM 1413 C C . SER A 1 185 ? 15.915 -6.345 10.693 1.00 29.47 185 SER A C 1
ATOM 1415 O O . SER A 1 185 ? 15.297 -5.357 11.081 1.00 29.47 185 SER A O 1
ATOM 1417 N N . LYS A 1 186 ? 15.820 -7.514 11.341 1.00 33.50 186 LYS A N 1
ATOM 1418 C CA . LYS A 1 186 ? 15.646 -7.495 12.801 1.00 33.50 186 LYS A CA 1
ATOM 1419 C C . LYS A 1 186 ? 16.965 -6.972 13.379 1.00 33.50 186 LYS A C 1
ATOM 1421 O O . LYS A 1 186 ? 17.934 -7.717 13.470 1.00 33.50 186 LYS A O 1
ATOM 1426 N N . GLY A 1 187 ? 17.001 -5.672 13.668 1.00 27.39 187 GLY A N 1
ATOM 1427 C CA . GLY A 1 187 ? 18.164 -4.956 14.194 1.00 27.39 187 GLY A CA 1
ATOM 1428 C C . GLY A 1 187 ? 18.885 -4.104 13.143 1.00 27.39 187 GLY A C 1
ATOM 1429 O O . GLY A 1 187 ? 19.573 -4.640 12.278 1.00 27.39 187 GLY A O 1
ATOM 1430 N N . ALA A 1 188 ? 18.748 -2.785 13.309 1.00 24.36 188 ALA A N 1
ATOM 1431 C CA . ALA A 1 188 ? 19.487 -1.681 12.684 1.00 24.36 188 ALA A CA 1
ATOM 1432 C C . ALA A 1 188 ? 19.128 -1.259 11.236 1.00 24.36 188 ALA A C 1
ATOM 1434 O O . ALA A 1 188 ? 19.546 -1.880 10.263 1.00 24.36 188 ALA A O 1
ATOM 1435 N N . ALA A 1 189 ? 18.456 -0.097 11.192 1.00 24.28 189 ALA A N 1
ATOM 1436 C CA . ALA A 1 189 ? 18.524 1.001 10.221 1.00 24.28 189 ALA A CA 1
ATOM 1437 C C . ALA A 1 189 ? 17.934 0.820 8.808 1.00 24.28 189 ALA A C 1
ATOM 1439 O O . ALA A 1 189 ? 18.642 0.515 7.856 1.00 24.28 189 ALA A O 1
ATOM 1440 N N . VAL A 1 190 ? 16.676 1.248 8.659 1.00 29.83 190 VAL A N 1
ATOM 1441 C CA . VAL A 1 190 ? 16.392 2.429 7.825 1.00 29.83 190 VAL A CA 1
ATOM 1442 C C . VAL A 1 190 ? 15.719 3.446 8.745 1.00 29.83 190 VAL A C 1
ATOM 1444 O O . VAL A 1 190 ? 14.585 3.261 9.175 1.00 29.83 190 VAL A O 1
ATOM 1447 N N . ASN A 1 191 ? 16.479 4.464 9.146 1.00 25.42 191 ASN A N 1
ATOM 1448 C CA . ASN A 1 191 ? 15.955 5.592 9.902 1.00 25.42 191 ASN A CA 1
ATOM 1449 C C . ASN A 1 191 ? 15.264 6.535 8.922 1.00 25.42 191 ASN A C 1
ATOM 1451 O O . ASN A 1 191 ? 15.921 7.065 8.027 1.00 25.42 191 ASN A O 1
ATOM 1455 N N . VAL A 1 192 ? 13.989 6.824 9.156 1.00 29.91 192 VAL A N 1
ATOM 1456 C CA . VAL A 1 192 ? 13.451 8.143 8.830 1.00 29.91 192 VAL A CA 1
ATOM 1457 C C . VAL A 1 192 ? 13.251 8.849 10.161 1.00 29.91 192 VAL A C 1
ATOM 1459 O O . VAL A 1 192 ? 12.448 8.435 10.995 1.00 29.91 192 VAL A O 1
ATOM 1462 N N . PHE A 1 193 ? 14.098 9.844 10.416 1.00 24.77 193 PHE A N 1
ATOM 1463 C CA . PHE A 1 193 ? 13.984 10.683 11.598 1.00 24.77 193 PHE A CA 1
ATOM 1464 C C . PHE A 1 193 ? 12.810 11.636 11.408 1.00 24.77 193 PHE A C 1
ATOM 1466 O O . PHE A 1 193 ? 12.849 12.512 10.550 1.00 24.77 193 PHE A O 1
ATOM 1473 N N . CYS A 1 194 ? 11.814 11.480 12.267 1.00 27.12 194 CYS A N 1
ATOM 1474 C CA . CYS A 1 194 ? 10.787 12.468 12.537 1.00 27.12 194 CYS A CA 1
ATOM 1475 C C . CYS A 1 194 ? 10.743 12.606 14.065 1.00 27.12 194 CYS A C 1
ATOM 1477 O O . CYS A 1 194 ? 9.940 11.968 14.737 1.00 27.12 194 CYS A O 1
ATOM 1479 N N . ASN A 1 195 ? 11.715 13.340 14.624 1.00 23.45 195 ASN A N 1
ATOM 1480 C CA . ASN A 1 195 ? 11.804 13.580 16.065 1.00 23.45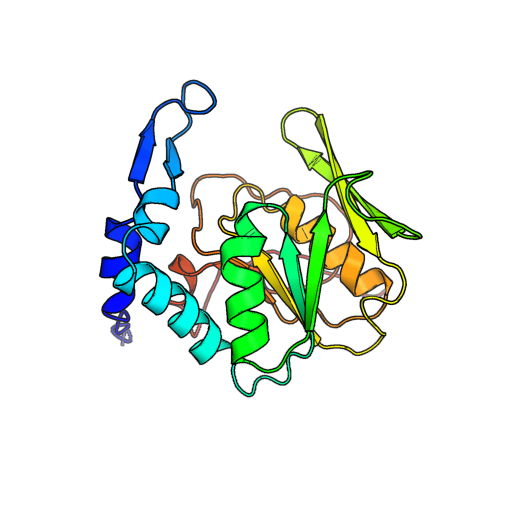 195 ASN A CA 1
ATOM 1481 C C . ASN A 1 195 ? 10.856 14.724 16.450 1.00 23.45 195 ASN A C 1
ATOM 1483 O O . ASN A 1 195 ? 10.947 15.813 15.884 1.00 23.45 195 ASN A O 1
ATOM 1487 N N . ALA A 1 196 ? 10.040 14.507 17.481 1.00 25.78 196 ALA A N 1
ATOM 1488 C CA . ALA A 1 196 ? 9.473 15.566 18.306 1.00 25.78 196 ALA A CA 1
ATOM 1489 C C . ALA A 1 196 ? 10.076 15.440 19.711 1.00 25.78 196 ALA A C 1
ATOM 1491 O O . ALA A 1 196 ? 9.974 14.385 20.336 1.00 25.78 196 ALA A O 1
ATOM 1492 N N . THR A 1 197 ? 10.708 16.502 20.206 1.00 25.03 197 THR A N 1
ATOM 1493 C CA . THR A 1 197 ? 10.957 16.678 21.640 1.00 25.03 197 THR A CA 1
ATOM 1494 C C . THR A 1 197 ? 10.038 17.773 22.142 1.00 25.03 197 THR A C 1
ATOM 1496 O O . THR A 1 197 ? 9.980 18.853 21.561 1.00 25.03 197 THR A O 1
ATOM 1499 N N . SER A 1 198 ? 9.316 17.448 23.205 1.00 26.08 198 SER A N 1
ATOM 1500 C CA . SER A 1 198 ? 8.546 18.359 24.037 1.00 26.08 198 SER A CA 1
ATOM 1501 C C . SER A 1 198 ? 9.454 19.388 24.707 1.00 26.08 198 SER A C 1
ATOM 1503 O O . SER A 1 198 ? 10.310 18.990 25.496 1.00 26.08 198 SER A O 1
ATOM 1505 N N . GLU A 1 199 ? 9.215 20.662 24.414 1.00 27.61 199 GLU A N 1
ATOM 1506 C CA . GLU A 1 199 ? 9.172 21.797 25.349 1.00 27.61 199 GLU A CA 1
ATOM 1507 C C . GLU A 1 199 ? 8.336 22.921 24.721 1.00 27.61 199 GLU A C 1
ATOM 1509 O O . GLU A 1 199 ? 8.484 23.156 23.498 1.00 27.61 199 GLU A O 1
#

Mean predicted aligned error: 9.05 Å

InterPro domains:
  IPR000836 Phosphoribosyltransferase domain [PF00156] (51-162)
  IPR000836 Phosphoribosyltransferase domain [cd06223] (48-171)
  IPR005764 Adenine phosphoribosyl transferase [MF_00004] (14-183)
  IPR005764 Adenine phosphoribosyl transferase [TIGR01090] (14-165)
  IPR029057 Phosphoribosyltransferase-like [G3DSA:3.40.50.2020] (3-186)
  IPR029057 Phosphoribosyltransferase-like [SSF53271] (12-167)
  IPR050120 Adenine phosphoribosyltransferase [PTHR11776] (7-165)

Solvent-accessible surface area (backbone atoms only — not comparable to full-atom values): 11460 Å² total; per-residue (Å²): 134,84,78,81,76,82,71,64,75,60,54,61,56,40,56,76,29,44,44,76,42,76,45,37,100,44,81,90,32,76,29,79,39,54,66,56,23,62,74,33,66,68,37,38,48,51,56,45,48,56,51,32,71,71,47,50,90,62,75,45,48,33,20,34,13,36,67,70,60,5,55,72,54,20,49,64,35,12,61,73,52,72,20,50,64,42,70,33,31,50,82,90,74,67,87,78,64,63,49,75,31,73,34,70,51,100,87,53,74,49,48,40,29,34,54,67,79,76,60,53,64,71,39,27,29,35,38,22,37,46,62,43,59,46,46,42,69,58,52,30,53,47,52,57,41,46,74,46,44,25,44,60,69,32,36,42,20,61,36,64,50,90,87,48,76,61,69,90,73,88,88,60,71,73,50,54,58,45,24,58,72,55,70,80,46,92,71,79,82,72,81,62,88,27,83,79,80,94,127